Protein AF-A0A9X1R1N5-F1 (afdb_monomer)

Organism: NCBI:txid2874475

Structure (mmCIF, N/CA/C/O backbone):
data_AF-A0A9X1R1N5-F1
#
_entry.id   AF-A0A9X1R1N5-F1
#
loop_
_atom_site.group_PDB
_atom_site.id
_atom_site.type_symbol
_atom_site.label_atom_id
_atom_site.label_alt_id
_atom_site.label_comp_id
_atom_site.label_asym_id
_atom_site.label_entity_id
_atom_site.label_seq_id
_atom_site.pdbx_PDB_ins_code
_atom_site.Cartn_x
_atom_site.Cartn_y
_atom_site.Cartn_z
_atom_site.occupancy
_atom_site.B_iso_or_equiv
_atom_site.auth_seq_id
_atom_site.auth_comp_id
_atom_site.auth_asym_id
_atom_site.auth_atom_id
_atom_site.pdbx_PDB_model_num
ATOM 1 N N . MET A 1 1 ? -2.205 -6.433 -58.946 1.00 57.88 1 MET A N 1
ATOM 2 C CA . MET A 1 1 ? -1.197 -5.763 -58.090 1.00 57.88 1 MET A CA 1
ATOM 3 C C . MET A 1 1 ? 0.103 -5.713 -58.889 1.00 57.88 1 MET A C 1
ATOM 5 O O . MET A 1 1 ? 0.485 -6.757 -59.401 1.00 57.88 1 MET A O 1
ATOM 9 N N . SER A 1 2 ? 0.710 -4.544 -59.132 1.00 78.25 2 SER A N 1
ATOM 10 C CA . SER A 1 2 ? 1.872 -4.456 -60.039 1.00 78.25 2 SER A CA 1
ATOM 11 C C . SER A 1 2 ? 3.131 -5.072 -59.413 1.00 78.25 2 SER A C 1
ATOM 13 O O . SER A 1 2 ? 3.294 -5.072 -58.192 1.00 78.25 2 SER A O 1
ATOM 15 N N . THR A 1 3 ? 4.049 -5.574 -60.241 1.00 76.00 3 THR A N 1
ATOM 16 C CA . THR A 1 3 ? 5.318 -6.186 -59.805 1.00 76.00 3 THR A CA 1
ATOM 17 C C . THR A 1 3 ? 6.139 -5.258 -58.900 1.00 76.00 3 THR A C 1
ATOM 19 O O . THR A 1 3 ? 6.765 -5.716 -57.948 1.00 76.00 3 THR A O 1
ATOM 22 N N . ALA A 1 4 ? 6.078 -3.943 -59.132 1.00 63.06 4 ALA A N 1
ATOM 23 C CA . ALA A 1 4 ? 6.740 -2.936 -58.303 1.00 63.06 4 ALA A CA 1
ATOM 24 C C . ALA A 1 4 ? 6.191 -2.893 -56.865 1.00 63.06 4 ALA A C 1
ATOM 26 O O . ALA A 1 4 ? 6.967 -2.789 -55.916 1.00 63.06 4 ALA A O 1
ATOM 27 N N . VAL A 1 5 ? 4.872 -3.043 -56.692 1.00 68.00 5 VAL A N 1
ATOM 28 C CA . VAL A 1 5 ? 4.230 -3.081 -55.367 1.00 68.00 5 VAL A CA 1
ATOM 29 C C . VAL A 1 5 ? 4.679 -4.319 -54.586 1.00 68.00 5 VAL A C 1
ATOM 31 O O . VAL A 1 5 ? 5.044 -4.204 -53.418 1.00 68.00 5 VAL A O 1
ATOM 34 N N . LEU A 1 6 ? 4.746 -5.484 -55.238 1.00 68.38 6 LEU A N 1
ATOM 35 C CA . LEU A 1 6 ? 5.193 -6.732 -54.604 1.00 68.38 6 LEU A CA 1
ATOM 36 C C . LEU A 1 6 ? 6.675 -6.685 -54.190 1.00 68.38 6 LEU A C 1
ATOM 38 O O . LEU A 1 6 ? 7.045 -7.165 -53.117 1.00 68.38 6 LEU A O 1
ATOM 42 N N . VAL A 1 7 ? 7.535 -6.076 -55.014 1.00 62.97 7 VAL A N 1
ATOM 43 C CA . VAL A 1 7 ? 8.961 -5.891 -54.696 1.00 62.97 7 VAL A CA 1
ATOM 44 C C . VAL A 1 7 ? 9.145 -4.913 -53.534 1.00 62.97 7 VAL A C 1
ATOM 46 O O . VAL A 1 7 ? 9.902 -5.212 -52.609 1.00 62.97 7 VAL A O 1
ATOM 49 N N . ALA A 1 8 ? 8.421 -3.789 -53.526 1.0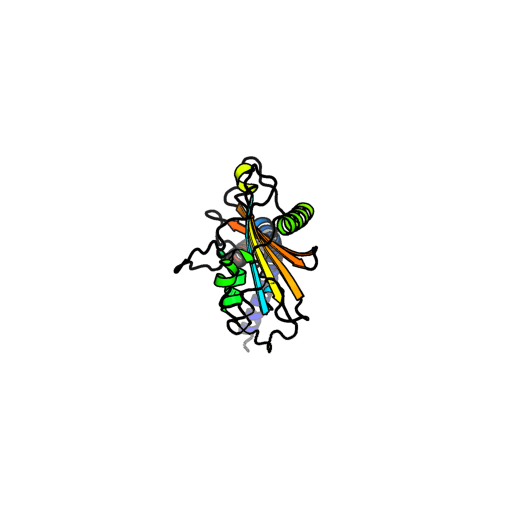0 54.81 8 ALA A N 1
ATOM 50 C CA . ALA A 1 8 ? 8.456 -2.824 -52.427 1.00 54.81 8 ALA A CA 1
ATOM 51 C C . ALA A 1 8 ? 7.997 -3.452 -51.098 1.00 54.81 8 ALA A C 1
ATOM 53 O O . ALA A 1 8 ? 8.668 -3.292 -50.078 1.00 54.81 8 ALA A O 1
ATOM 54 N N . GLN A 1 9 ? 6.920 -4.246 -51.120 1.00 66.38 9 GLN A N 1
ATOM 55 C CA . GLN A 1 9 ? 6.442 -4.990 -49.950 1.00 66.38 9 GLN A CA 1
ATOM 56 C C . GLN A 1 9 ? 7.481 -5.994 -49.432 1.00 66.38 9 GLN A C 1
ATOM 58 O O . GLN A 1 9 ? 7.716 -6.070 -48.228 1.00 66.38 9 GLN A O 1
ATOM 63 N N . LYS A 1 10 ? 8.157 -6.729 -50.324 1.00 79.75 10 LYS A N 1
ATOM 64 C CA . LYS A 1 10 ? 9.191 -7.710 -49.949 1.00 79.75 10 LYS A CA 1
ATOM 65 C C . LYS A 1 10 ? 10.460 -7.064 -49.380 1.00 79.75 10 LYS A C 1
ATOM 67 O O . LYS A 1 10 ? 11.089 -7.614 -48.476 1.00 79.75 10 LYS A O 1
ATOM 72 N N . ILE A 1 11 ? 10.865 -5.911 -49.911 1.00 72.69 11 ILE A N 1
ATOM 73 C CA . ILE A 1 11 ? 12.010 -5.149 -49.389 1.00 72.69 11 ILE A CA 1
ATOM 74 C C . ILE A 1 11 ? 11.666 -4.565 -48.016 1.00 72.69 11 ILE A C 1
ATOM 76 O O . ILE A 1 11 ? 12.465 -4.695 -47.087 1.00 72.69 11 ILE A O 1
ATOM 80 N N . SER A 1 12 ? 10.469 -3.990 -47.874 1.00 77.81 12 SER A N 1
ATOM 81 C CA . SER A 1 12 ? 9.959 -3.474 -46.602 1.00 77.81 12 SER A CA 1
ATOM 82 C C . SER A 1 12 ? 9.891 -4.573 -45.538 1.00 77.81 12 SER A C 1
ATOM 84 O O . SER A 1 12 ? 10.424 -4.395 -44.445 1.00 77.81 12 SER A O 1
ATOM 86 N N . SER A 1 13 ? 9.360 -5.756 -45.869 1.00 82.19 13 SER A N 1
ATOM 87 C CA . SER A 1 13 ? 9.255 -6.862 -44.910 1.00 82.19 13 SER A CA 1
ATOM 88 C C . SER A 1 13 ? 10.618 -7.384 -44.453 1.00 82.19 13 SER A C 1
ATOM 90 O O . SER A 1 13 ? 10.817 -7.624 -43.262 1.00 82.19 13 SER A O 1
ATOM 92 N N . LYS A 1 14 ? 11.597 -7.500 -45.361 1.00 87.12 14 LYS A N 1
ATOM 93 C CA . LYS A 1 14 ? 12.966 -7.895 -45.001 1.00 87.12 14 LYS A CA 1
ATOM 94 C C . LYS A 1 14 ? 13.663 -6.844 -44.138 1.00 87.12 14 LYS A C 1
ATOM 96 O O . LYS A 1 14 ? 14.338 -7.211 -43.179 1.00 87.12 14 LYS A O 1
ATOM 101 N N . PHE A 1 15 ? 13.505 -5.560 -44.465 1.00 86.69 15 PHE A N 1
ATOM 102 C CA . PHE A 1 15 ? 14.040 -4.467 -43.653 1.00 86.69 15 PHE A CA 1
ATOM 103 C C . PHE A 1 15 ? 13.458 -4.503 -42.237 1.00 86.69 15 PHE A C 1
ATOM 105 O O . PHE A 1 15 ? 14.222 -4.531 -41.278 1.00 86.69 15 PHE A O 1
ATOM 112 N N . LEU A 1 16 ? 12.130 -4.583 -42.112 1.00 85.56 16 LEU A N 1
ATOM 113 C CA . LEU A 1 16 ? 11.445 -4.648 -40.821 1.00 85.56 16 LEU A CA 1
ATOM 114 C C . LEU A 1 16 ? 11.864 -5.882 -40.017 1.00 85.56 16 LEU A C 1
ATOM 116 O O . LEU A 1 16 ? 12.136 -5.772 -38.826 1.00 85.56 16 LEU A O 1
ATOM 120 N N . THR A 1 17 ? 11.991 -7.039 -40.673 1.00 90.06 17 THR A N 1
ATOM 121 C CA . THR A 1 17 ? 12.444 -8.279 -40.023 1.00 90.06 17 THR A CA 1
ATOM 122 C C . THR A 1 17 ? 13.870 -8.144 -39.496 1.00 90.06 17 THR A C 1
ATOM 124 O O . THR A 1 17 ? 14.153 -8.554 -38.374 1.00 90.06 17 THR A O 1
ATOM 127 N N . ASP A 1 18 ? 14.788 -7.580 -40.286 1.00 89.06 18 ASP A N 1
ATOM 128 C CA . ASP A 1 18 ? 16.173 -7.413 -39.850 1.00 89.06 18 ASP A CA 1
ATOM 129 C C . ASP A 1 18 ? 16.310 -6.335 -38.764 1.00 89.06 18 ASP A C 1
ATOM 131 O O . ASP A 1 18 ? 17.068 -6.545 -37.824 1.00 89.06 18 ASP A O 1
ATOM 135 N N . LEU A 1 19 ? 15.574 -5.220 -38.855 1.00 88.81 19 LEU A N 1
ATOM 136 C CA . LEU A 1 19 ? 15.533 -4.189 -37.811 1.00 88.81 19 LEU A CA 1
ATOM 137 C C . LEU A 1 19 ? 14.961 -4.755 -36.504 1.00 88.81 19 LEU A C 1
ATOM 139 O O . LEU A 1 19 ? 15.516 -4.522 -35.431 1.00 88.81 19 LEU A O 1
ATOM 143 N N . GLY A 1 20 ? 13.899 -5.559 -36.601 1.00 88.31 20 GLY A N 1
ATOM 144 C CA . GLY A 1 20 ? 13.261 -6.221 -35.466 1.00 88.31 20 GLY A CA 1
ATOM 145 C C . GLY A 1 20 ? 14.214 -7.107 -34.660 1.00 88.31 20 GLY A C 1
ATOM 146 O O . GLY A 1 20 ? 14.078 -7.182 -33.443 1.00 88.31 20 GLY A O 1
ATOM 147 N N . LYS A 1 21 ? 15.236 -7.704 -35.294 1.00 90.88 21 LYS A N 1
ATOM 148 C CA . LYS A 1 21 ? 16.273 -8.496 -34.599 1.00 90.88 21 LYS A CA 1
ATOM 149 C C . LYS A 1 21 ? 17.142 -7.668 -33.651 1.00 90.88 21 LYS A C 1
ATOM 151 O O . LYS A 1 21 ? 17.728 -8.242 -32.742 1.00 90.88 21 LYS A O 1
ATOM 156 N N . PHE A 1 22 ? 17.243 -6.357 -33.864 1.00 87.06 22 PHE A N 1
ATOM 157 C CA . PHE A 1 22 ? 17.952 -5.439 -32.966 1.00 87.06 22 PHE A CA 1
ATOM 158 C C . PHE A 1 22 ? 16.986 -4.787 -31.981 1.00 87.06 22 PHE A C 1
ATOM 160 O O . PHE A 1 22 ? 17.259 -4.748 -30.785 1.00 87.06 22 PHE A O 1
ATOM 167 N N . PHE A 1 23 ? 15.838 -4.329 -32.484 1.00 88.50 23 PHE A N 1
ATOM 168 C CA . PHE A 1 23 ? 14.848 -3.623 -31.683 1.00 88.50 23 PHE A CA 1
ATOM 169 C C . PHE A 1 23 ? 14.236 -4.497 -30.589 1.00 88.50 23 PHE A C 1
ATOM 171 O O . PHE A 1 23 ? 14.201 -4.083 -29.435 1.00 88.50 23 PHE A O 1
ATOM 178 N N . LEU A 1 24 ? 13.801 -5.719 -30.915 1.00 91.00 24 LEU A N 1
ATOM 179 C CA . LEU A 1 24 ? 13.081 -6.559 -29.960 1.00 91.00 24 LEU A CA 1
ATOM 180 C C . LEU A 1 24 ? 13.941 -6.953 -28.743 1.00 91.00 24 LEU A C 1
ATOM 182 O O . LEU A 1 24 ? 13.458 -6.783 -27.626 1.00 91.00 24 LEU A O 1
ATOM 186 N N . PRO A 1 25 ? 15.202 -7.417 -28.884 1.00 92.44 25 PRO A N 1
ATOM 187 C CA . PRO A 1 25 ? 16.032 -7.709 -27.716 1.00 92.44 25 PRO A CA 1
ATOM 188 C C . PRO A 1 25 ? 16.316 -6.478 -26.852 1.00 92.44 25 PRO A C 1
ATOM 190 O O . PRO A 1 25 ? 16.255 -6.574 -25.629 1.00 92.44 25 PRO A O 1
ATOM 193 N N . LEU A 1 26 ? 16.591 -5.321 -27.469 1.00 90.38 26 LEU A N 1
ATOM 194 C CA . LEU A 1 26 ? 16.821 -4.072 -26.735 1.00 90.38 26 LEU A CA 1
ATOM 195 C C . LEU A 1 26 ? 15.574 -3.639 -25.963 1.00 90.38 26 LEU A C 1
ATOM 197 O O . LEU A 1 26 ? 15.680 -3.257 -24.800 1.00 90.38 26 LEU A O 1
ATOM 201 N N . LEU A 1 27 ? 14.401 -3.758 -26.588 1.00 91.38 27 LEU A N 1
ATOM 202 C CA . LEU A 1 27 ? 13.124 -3.472 -25.951 1.00 91.38 27 LEU A CA 1
ATOM 203 C C . LEU A 1 27 ? 12.886 -4.398 -24.753 1.00 91.38 27 LEU A C 1
ATOM 205 O O . LEU A 1 27 ? 12.576 -3.916 -23.672 1.00 91.38 27 LEU A O 1
ATOM 209 N N . VAL A 1 28 ? 13.106 -5.708 -24.905 1.00 92.75 28 VAL A N 1
ATOM 210 C CA . VAL A 1 28 ? 12.952 -6.678 -23.805 1.00 92.75 28 VAL A CA 1
ATOM 211 C C . VAL A 1 28 ? 13.895 -6.363 -22.642 1.00 92.75 28 VAL A C 1
ATOM 213 O O . VAL A 1 28 ? 13.460 -6.380 -21.491 1.00 92.75 28 VAL A O 1
ATOM 216 N N . ILE A 1 29 ? 15.164 -6.047 -22.922 1.00 91.75 29 ILE A N 1
ATOM 217 C CA . ILE A 1 29 ? 16.133 -5.661 -21.885 1.00 91.75 29 ILE A CA 1
ATOM 218 C C . ILE A 1 29 ? 15.640 -4.417 -21.145 1.00 91.75 29 ILE A C 1
ATOM 220 O O . ILE A 1 29 ? 15.591 -4.433 -19.918 1.00 91.75 29 ILE A O 1
ATOM 224 N N . LEU A 1 30 ? 15.226 -3.379 -21.877 1.00 90.12 30 LEU A N 1
ATOM 225 C CA . LEU A 1 30 ? 14.700 -2.144 -21.298 1.00 90.12 30 LEU A CA 1
ATOM 226 C C . LEU A 1 30 ? 13.448 -2.394 -20.443 1.00 90.12 30 LEU A C 1
ATOM 228 O O . LEU A 1 30 ? 13.322 -1.843 -19.352 1.00 90.12 30 LEU A O 1
ATOM 232 N N . THR A 1 31 ? 12.517 -3.226 -20.910 1.00 89.25 31 THR A N 1
ATOM 233 C CA . THR A 1 31 ? 11.308 -3.568 -20.153 1.00 89.25 31 THR A CA 1
ATOM 234 C C . THR A 1 31 ? 11.659 -4.282 -18.850 1.00 89.25 31 THR A C 1
ATOM 236 O O . THR A 1 31 ? 11.104 -3.945 -17.808 1.00 89.25 31 THR A O 1
ATOM 239 N N . ILE A 1 32 ? 12.598 -5.234 -18.875 1.00 90.88 32 ILE A N 1
ATOM 240 C CA . ILE A 1 32 ? 13.030 -5.965 -17.674 1.00 90.88 32 ILE A CA 1
ATOM 241 C C . ILE A 1 32 ? 13.743 -5.031 -16.688 1.00 90.88 32 ILE A C 1
ATOM 243 O O . ILE A 1 32 ? 13.458 -5.080 -15.489 1.00 90.88 32 ILE A O 1
ATOM 247 N N . THR A 1 33 ? 14.648 -4.172 -17.166 1.00 89.62 33 THR A N 1
ATOM 248 C CA . THR A 1 33 ? 15.367 -3.228 -16.298 1.00 89.62 33 THR A CA 1
ATOM 249 C C . THR A 1 33 ? 14.425 -2.181 -15.718 1.00 89.62 33 THR A C 1
ATOM 251 O O . THR A 1 33 ? 14.458 -1.947 -14.512 1.00 89.62 33 THR A O 1
ATOM 254 N N . GLY A 1 34 ? 13.527 -1.621 -16.532 1.00 87.25 34 GLY A N 1
ATOM 255 C CA . GLY A 1 34 ? 12.494 -0.687 -16.090 1.00 87.25 34 GLY A CA 1
ATOM 256 C C . GLY A 1 34 ? 11.546 -1.310 -15.066 1.00 87.25 34 GLY A C 1
ATOM 257 O O . GLY A 1 34 ? 11.263 -0.697 -14.042 1.00 87.25 34 GLY A O 1
ATOM 258 N N . TYR A 1 35 ? 11.131 -2.562 -15.277 1.00 88.75 35 TYR A N 1
ATOM 259 C CA . TYR A 1 35 ? 10.329 -3.319 -14.314 1.00 88.75 35 TYR A CA 1
ATOM 260 C C . TYR A 1 35 ? 11.048 -3.484 -12.968 1.00 88.75 35 TYR A C 1
ATOM 262 O O . TYR A 1 35 ? 10.451 -3.264 -11.912 1.00 88.75 35 TYR A O 1
ATOM 270 N N . GLY A 1 36 ? 12.327 -3.873 -12.998 1.00 89.19 36 GLY A N 1
ATOM 271 C CA . GLY A 1 36 ? 13.145 -4.045 -11.798 1.00 89.19 36 GLY A CA 1
ATOM 272 C C . GLY A 1 36 ? 13.343 -2.733 -11.041 1.00 89.19 36 GLY A C 1
ATOM 273 O O . GLY A 1 36 ? 13.118 -2.688 -9.833 1.00 89.19 36 GLY A O 1
ATOM 274 N N . PHE A 1 37 ? 13.684 -1.664 -11.765 1.00 88.50 37 PHE A N 1
ATOM 275 C CA . PHE A 1 37 ? 13.839 -0.322 -11.212 1.00 88.50 37 PHE A CA 1
ATOM 276 C C . PHE A 1 37 ? 12.542 0.169 -10.563 1.00 88.50 37 PHE A C 1
ATOM 278 O O . PHE A 1 37 ? 12.549 0.514 -9.386 1.00 88.50 37 PHE A O 1
ATOM 285 N N . ASN A 1 38 ? 11.413 0.114 -11.280 1.00 87.62 38 ASN A N 1
ATOM 286 C CA . ASN A 1 38 ? 10.132 0.602 -10.769 1.00 87.62 38 ASN A CA 1
ATOM 287 C C . ASN A 1 38 ? 9.709 -0.166 -9.512 1.00 87.62 38 ASN A C 1
ATOM 289 O O . ASN A 1 38 ? 9.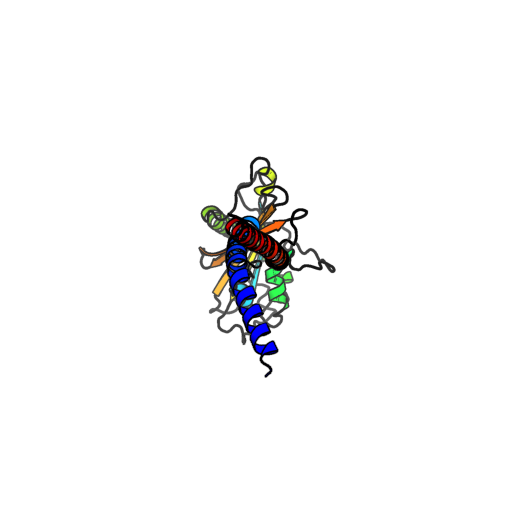292 0.440 -8.530 1.00 87.62 38 ASN A O 1
ATOM 293 N N . LYS A 1 39 ? 9.878 -1.497 -9.506 1.00 88.94 39 LYS A N 1
ATOM 294 C CA . LYS A 1 39 ? 9.574 -2.327 -8.335 1.00 88.94 39 LYS A CA 1
ATOM 295 C C . LYS A 1 39 ? 10.458 -1.992 -7.138 1.00 88.94 39 LYS A C 1
ATOM 297 O O . LYS A 1 39 ? 9.956 -1.990 -6.019 1.00 88.94 39 LYS A O 1
ATOM 302 N N . SER A 1 40 ? 11.750 -1.766 -7.369 1.00 87.88 40 SER A N 1
ATOM 303 C CA . SER A 1 40 ? 12.704 -1.446 -6.307 1.00 87.88 40 SER A CA 1
ATOM 304 C C . SER A 1 40 ? 12.466 -0.057 -5.729 1.00 87.88 40 SER A C 1
ATOM 306 O O . SER A 1 40 ? 12.540 0.099 -4.519 1.00 87.88 40 SER A O 1
ATOM 308 N N . TYR A 1 41 ? 12.179 0.922 -6.587 1.00 88.69 41 TYR A N 1
ATOM 309 C CA . TYR A 1 41 ? 12.007 2.316 -6.200 1.00 88.69 41 TYR A CA 1
ATOM 310 C C . TYR A 1 41 ? 10.596 2.570 -5.664 1.00 88.69 41 TYR A C 1
ATOM 312 O O . TYR A 1 41 ? 10.409 2.900 -4.508 1.00 88.69 41 TYR A O 1
ATOM 320 N N . TRP A 1 42 ? 9.557 2.324 -6.459 1.00 88.44 42 TRP A N 1
ATOM 321 C CA . TRP A 1 42 ? 8.182 2.655 -6.077 1.00 88.44 42 TRP A CA 1
ATOM 322 C C . TRP A 1 42 ? 7.482 1.568 -5.254 1.00 88.44 42 TRP A C 1
ATOM 324 O O . TRP A 1 42 ? 6.397 1.791 -4.715 1.00 88.44 42 TRP A O 1
ATOM 334 N N . GLY A 1 43 ? 8.077 0.378 -5.126 1.00 87.75 43 GLY A N 1
ATOM 335 C CA . GLY A 1 43 ? 7.475 -0.769 -4.432 1.00 87.75 43 GLY A CA 1
ATOM 336 C C . GLY A 1 43 ? 6.425 -1.516 -5.267 1.00 87.75 43 GLY A C 1
ATOM 337 O O . GLY A 1 43 ? 5.847 -2.504 -4.810 1.00 87.75 43 GLY A O 1
ATOM 338 N N . TYR A 1 44 ? 6.190 -1.083 -6.508 1.00 86.25 44 TYR A N 1
ATOM 339 C CA . TYR A 1 44 ? 5.251 -1.673 -7.463 1.00 86.25 44 TYR A CA 1
ATOM 340 C C . TYR A 1 44 ? 5.789 -1.566 -8.893 1.00 86.25 44 TYR A C 1
ATOM 342 O O . TYR A 1 44 ? 6.751 -0.861 -9.149 1.00 86.25 44 TYR A O 1
ATOM 350 N N . THR A 1 45 ? 5.206 -2.286 -9.849 1.00 83.19 45 THR A N 1
ATOM 351 C CA . THR A 1 45 ? 5.821 -2.475 -11.179 1.00 83.19 45 THR A CA 1
ATOM 352 C C . THR A 1 45 ? 5.231 -1.605 -12.280 1.00 83.19 45 THR A C 1
ATOM 354 O O . THR A 1 45 ? 5.973 -1.077 -13.096 1.00 83.19 45 THR A O 1
ATOM 357 N N . ILE A 1 46 ? 3.904 -1.488 -12.329 1.00 80.12 46 ILE A N 1
ATOM 358 C CA . ILE A 1 46 ? 3.190 -0.780 -13.406 1.00 80.12 46 ILE A CA 1
ATOM 359 C C . ILE A 1 46 ? 2.443 0.420 -12.848 1.00 80.12 46 ILE A C 1
ATOM 361 O O . ILE A 1 46 ? 2.525 1.514 -13.387 1.00 80.12 46 ILE A O 1
ATOM 365 N N . LYS A 1 47 ? 1.686 0.184 -11.780 1.00 83.44 47 LYS A N 1
ATOM 366 C CA . LYS A 1 47 ? 0.919 1.199 -11.079 1.00 83.44 47 LYS A CA 1
ATOM 367 C C . LYS A 1 47 ? 0.875 0.862 -9.607 1.00 83.44 47 LYS A C 1
ATOM 369 O O . LYS A 1 47 ? 0.981 -0.314 -9.230 1.00 83.44 47 LYS A O 1
ATOM 374 N N . ARG A 1 48 ? 0.635 1.887 -8.805 1.00 85.12 48 ARG A N 1
ATOM 375 C CA . ARG A 1 48 ? 0.419 1.743 -7.377 1.00 85.12 48 ARG A CA 1
ATOM 376 C C . ARG A 1 48 ? -0.664 0.692 -7.069 1.00 85.12 48 ARG A C 1
ATOM 378 O O . ARG A 1 48 ? -1.692 0.654 -7.759 1.00 85.12 48 ARG A O 1
ATOM 385 N N . PRO A 1 49 ? -0.473 -0.160 -6.043 1.00 89.62 49 PRO A N 1
ATOM 386 C CA . PRO A 1 49 ? -1.476 -1.144 -5.641 1.00 89.62 49 PRO A CA 1
ATOM 387 C C . PRO A 1 49 ? -2.803 -0.459 -5.320 1.00 89.62 49 PRO A C 1
ATOM 389 O O . PRO A 1 49 ? -2.793 0.587 -4.681 1.00 89.62 49 PRO A O 1
ATOM 392 N N . SER A 1 50 ? -3.949 -1.019 -5.722 1.00 90.19 50 SER A N 1
ATOM 393 C CA . SER A 1 50 ? -5.255 -0.502 -5.279 1.00 90.19 50 SER A CA 1
ATOM 394 C C . SER A 1 50 ? -5.480 -0.796 -3.795 1.00 90.19 50 SER A C 1
ATOM 396 O O . SER A 1 50 ? -4.830 -1.682 -3.248 1.00 90.19 50 SER A O 1
ATOM 398 N N . VAL A 1 51 ? -6.451 -0.141 -3.153 1.00 91.88 51 VAL A N 1
ATOM 399 C CA . VAL A 1 51 ? -6.923 -0.604 -1.836 1.00 91.88 51 VAL A CA 1
ATOM 400 C C . VAL A 1 51 ? -7.393 -2.061 -1.918 1.00 91.88 51 VAL A C 1
ATOM 402 O O . VAL A 1 51 ? -7.812 -2.526 -2.991 1.00 91.88 51 VAL A O 1
ATOM 405 N N . PHE A 1 52 ? -7.303 -2.785 -0.800 1.00 95.88 52 PHE A N 1
ATOM 406 C CA . PHE A 1 52 ? -7.722 -4.184 -0.728 1.00 95.88 52 PHE A CA 1
ATOM 407 C C . PHE A 1 52 ? -9.195 -4.347 -1.121 1.00 95.88 52 PHE A C 1
ATOM 409 O O . PHE A 1 52 ? -10.017 -3.459 -0.895 1.00 95.88 52 PHE A O 1
ATOM 416 N N . ASN A 1 53 ? -9.539 -5.486 -1.723 1.00 94.38 53 ASN A N 1
ATOM 417 C CA . ASN A 1 53 ? -10.905 -5.728 -2.193 1.00 94.38 53 ASN A CA 1
ATOM 418 C C . ASN A 1 53 ? -11.914 -5.771 -1.038 1.00 94.38 53 ASN A C 1
ATOM 420 O O . ASN A 1 53 ? -13.050 -5.364 -1.222 1.00 94.38 53 ASN A O 1
ATOM 424 N N . GLU A 1 54 ? -11.482 -6.173 0.154 1.00 95.31 54 GLU A N 1
ATOM 425 C CA . GLU A 1 54 ? -12.279 -6.157 1.379 1.00 95.31 54 GLU A CA 1
ATOM 426 C C . GLU A 1 54 ? -12.769 -4.744 1.719 1.00 95.31 54 GLU A C 1
ATOM 428 O O . GLU A 1 54 ? -13.922 -4.570 2.085 1.00 95.31 54 GLU A O 1
ATOM 433 N N . VAL A 1 55 ? -11.943 -3.720 1.484 1.00 94.44 55 VAL A N 1
ATOM 434 C CA . VAL A 1 55 ? -12.330 -2.308 1.664 1.00 94.44 55 VAL A CA 1
ATOM 435 C C . VAL A 1 55 ? -13.384 -1.882 0.630 1.00 94.44 55 VAL A C 1
ATOM 437 O O . VAL A 1 55 ? -14.245 -1.056 0.903 1.00 94.44 55 VAL A O 1
ATOM 440 N N . LYS A 1 56 ? -13.354 -2.464 -0.576 1.00 91.88 56 LYS A N 1
ATOM 441 C CA . LYS A 1 56 ? -14.372 -2.228 -1.623 1.00 91.88 56 LYS A CA 1
ATOM 442 C C . LYS A 1 56 ? -15.689 -2.949 -1.336 1.00 91.88 56 LYS A C 1
ATOM 444 O O . LYS A 1 56 ? -16.725 -2.595 -1.889 1.00 91.88 56 LYS A O 1
ATOM 449 N N . ASN A 1 57 ? -15.648 -3.953 -0.471 1.00 91.25 57 ASN A N 1
ATOM 450 C CA . ASN A 1 57 ? -16.805 -4.734 -0.061 1.00 91.25 57 ASN A CA 1
ATOM 451 C C . ASN A 1 57 ? -17.266 -4.367 1.351 1.00 91.25 57 ASN A C 1
ATOM 453 O O . ASN A 1 57 ? -18.034 -5.116 1.946 1.00 91.25 57 ASN A O 1
ATOM 457 N N . THR A 1 58 ? -16.802 -3.240 1.896 1.00 92.19 58 THR A N 1
ATOM 458 C CA . THR A 1 58 ? -17.227 -2.793 3.217 1.00 92.19 58 THR A CA 1
ATOM 459 C C . THR A 1 58 ? -18.738 -2.554 3.247 1.00 92.19 58 THR A C 1
ATOM 461 O O . THR A 1 58 ? -19.312 -1.971 2.323 1.00 92.19 58 THR A O 1
ATOM 464 N N . ASN A 1 59 ? -19.366 -3.007 4.328 1.00 89.31 59 ASN A N 1
ATOM 465 C CA . ASN A 1 59 ? -20.765 -2.772 4.667 1.00 89.31 59 ASN A CA 1
ATOM 466 C C . ASN A 1 59 ? -20.909 -1.627 5.675 1.00 89.31 59 ASN A C 1
ATOM 468 O O . ASN A 1 59 ? -21.776 -0.767 5.525 1.00 89.31 59 ASN A O 1
ATOM 472 N N . GLU A 1 60 ? -20.043 -1.615 6.687 1.00 89.94 60 GLU A N 1
ATOM 473 C CA . GLU A 1 60 ? -20.081 -0.687 7.813 1.00 89.94 60 GLU A CA 1
ATOM 474 C C . GLU A 1 60 ? -18.662 -0.463 8.369 1.00 89.94 60 GLU A C 1
ATOM 476 O O . GLU A 1 60 ? -17.827 -1.374 8.387 1.00 89.94 60 GLU A O 1
ATOM 481 N N . VAL A 1 61 ? -18.389 0.760 8.828 1.00 92.88 61 VAL A N 1
ATOM 482 C CA . VAL A 1 61 ? -17.187 1.117 9.592 1.00 92.88 61 VAL A CA 1
ATOM 483 C C . VAL A 1 61 ? -17.537 1.102 11.078 1.00 92.88 61 VAL A C 1
ATOM 485 O O . VAL A 1 61 ? -18.464 1.781 11.505 1.00 92.88 61 VAL A O 1
ATOM 488 N N . LEU A 1 62 ? -16.779 0.355 11.876 1.00 93.75 62 LEU A N 1
ATOM 489 C CA . LEU A 1 62 ? -16.994 0.217 13.320 1.00 93.75 62 LEU A CA 1
ATOM 490 C C . LEU A 1 62 ? -16.136 1.186 14.134 1.00 93.75 62 LEU A C 1
ATOM 492 O O . LEU A 1 62 ? -16.544 1.648 15.198 1.00 93.75 62 LEU A O 1
ATOM 496 N N . SER A 1 63 ? -14.922 1.471 13.662 1.00 94.00 63 SER A N 1
ATOM 497 C CA . SER A 1 63 ? -14.046 2.448 14.296 1.00 94.00 63 SER A CA 1
ATOM 498 C C . SER A 1 63 ? -12.983 2.985 13.356 1.00 94.00 63 SER A C 1
ATOM 500 O O . SER A 1 63 ? -12.545 2.321 12.418 1.00 94.00 63 SER A O 1
ATOM 502 N N . ILE A 1 64 ? -12.526 4.204 13.637 1.00 94.44 64 ILE A N 1
ATOM 503 C CA . ILE A 1 64 ? -11.349 4.796 13.003 1.00 94.44 64 ILE A CA 1
ATOM 504 C C . ILE A 1 64 ? -10.459 5.318 14.122 1.00 94.44 64 ILE A C 1
ATOM 506 O O . ILE A 1 64 ? -10.875 6.180 14.890 1.00 94.44 64 ILE A O 1
ATOM 510 N N . THR A 1 65 ? -9.238 4.807 14.246 1.00 94.69 65 THR A N 1
ATOM 511 C CA . THR A 1 65 ? -8.289 5.202 15.297 1.00 94.69 65 THR A CA 1
ATOM 512 C C . THR A 1 65 ? -7.005 5.726 14.671 1.00 94.69 65 THR A C 1
ATOM 514 O O . THR A 1 65 ? -6.394 5.046 13.848 1.00 94.69 65 THR A O 1
ATOM 517 N N . ARG A 1 66 ? -6.570 6.926 15.069 1.00 94.38 66 ARG A N 1
ATOM 518 C CA . ARG A 1 66 ? -5.279 7.488 14.660 1.00 94.38 66 ARG A CA 1
ATOM 519 C C . ARG A 1 66 ? -4.236 7.218 15.719 1.00 94.38 66 ARG A C 1
ATOM 521 O O . ARG A 1 66 ? -4.509 7.378 16.908 1.00 94.38 66 ARG A O 1
ATOM 528 N N . LEU A 1 67 ? -3.049 6.840 15.269 1.00 95.00 67 LEU A N 1
ATOM 529 C CA . LEU A 1 67 ? -1.900 6.659 16.138 1.00 95.00 67 LEU A CA 1
ATOM 530 C C . LEU A 1 67 ? -0.702 7.419 15.577 1.00 95.00 67 LEU A C 1
ATOM 532 O O . LEU A 1 67 ? -0.606 7.632 14.368 1.00 95.00 67 LEU A O 1
ATOM 536 N N . GLU A 1 68 ? 0.226 7.756 16.456 1.00 94.88 68 GLU A N 1
ATOM 537 C CA . GLU A 1 68 ? 1.568 8.189 16.091 1.00 94.88 68 GLU A CA 1
ATOM 538 C C . GLU A 1 68 ? 2.615 7.294 16.753 1.00 94.88 68 GLU A C 1
ATOM 540 O O . GLU A 1 68 ? 2.381 6.683 17.799 1.00 94.88 68 GLU A O 1
ATOM 545 N N . LYS A 1 69 ? 3.798 7.240 16.152 1.00 95.06 69 LYS A N 1
ATOM 546 C CA . LYS A 1 69 ? 5.014 6.761 16.799 1.00 95.06 69 LYS A CA 1
ATOM 547 C C . LYS A 1 69 ? 6.122 7.762 16.523 1.00 95.06 69 LYS A C 1
ATOM 549 O O . LYS A 1 69 ? 6.507 7.947 15.369 1.00 95.06 69 LYS A O 1
ATOM 554 N N . LYS A 1 70 ? 6.673 8.360 17.576 1.00 93.75 70 LYS A N 1
ATOM 555 C CA . LYS A 1 70 ? 7.872 9.200 17.464 1.00 93.75 70 LYS A CA 1
ATOM 556 C C . LYS A 1 70 ? 9.132 8.342 17.339 1.00 93.75 70 LYS A C 1
ATOM 558 O O . LYS A 1 70 ? 9.106 7.126 17.556 1.00 93.75 70 LYS A O 1
ATOM 563 N N . PHE A 1 71 ? 10.236 8.959 16.929 1.00 89.62 71 PHE A N 1
ATOM 564 C CA . PHE A 1 71 ? 11.470 8.227 16.631 1.00 89.62 71 PHE A CA 1
ATOM 565 C C . PHE A 1 71 ? 12.053 7.550 17.885 1.00 89.62 71 PHE A C 1
ATOM 567 O O . PHE A 1 71 ? 12.481 6.401 17.819 1.00 89.62 71 PHE A O 1
ATOM 574 N N . ASP A 1 72 ? 11.996 8.238 19.026 1.00 89.12 72 ASP A N 1
ATOM 575 C CA . ASP A 1 72 ? 12.498 7.835 20.343 1.00 89.12 72 ASP A CA 1
ATOM 576 C C . ASP A 1 72 ? 11.526 6.924 21.108 1.00 89.12 72 ASP A C 1
ATOM 578 O O . ASP A 1 72 ? 11.865 6.333 22.137 1.00 89.12 72 ASP A O 1
ATOM 582 N N . GLU A 1 73 ? 10.313 6.766 20.589 1.00 91.88 73 GLU A N 1
ATOM 583 C CA . GLU A 1 73 ? 9.256 6.006 21.230 1.00 91.88 73 GLU A CA 1
ATOM 584 C C . GLU A 1 73 ? 9.163 4.586 20.672 1.00 91.88 73 GLU A C 1
ATOM 586 O O . GLU A 1 73 ? 9.180 4.343 19.463 1.00 91.88 73 GLU A O 1
ATOM 591 N N . ARG A 1 74 ? 9.015 3.616 21.580 1.00 88.25 74 ARG A N 1
ATOM 592 C CA . ARG A 1 74 ? 8.839 2.200 21.223 1.00 88.25 74 ARG A CA 1
ATOM 593 C C . ARG A 1 74 ? 7.392 1.823 20.933 1.00 88.25 74 ARG A C 1
ATOM 595 O O . ARG A 1 74 ? 7.163 0.797 20.302 1.00 88.25 74 ARG A O 1
ATOM 602 N N . GLN A 1 75 ? 6.431 2.585 21.444 1.00 93.00 75 GLN A N 1
ATOM 603 C CA . GLN A 1 75 ? 5.011 2.242 21.406 1.00 93.00 75 GLN A CA 1
ATOM 604 C C . GLN A 1 75 ? 4.228 3.228 20.550 1.00 93.00 75 GLN A C 1
ATOM 606 O O . GLN A 1 75 ? 4.558 4.410 20.504 1.00 93.00 75 GLN A O 1
ATOM 611 N N . PHE A 1 76 ? 3.186 2.729 19.895 1.00 94.75 76 PHE A N 1
ATOM 612 C CA . PHE A 1 76 ? 2.204 3.555 19.213 1.00 94.75 76 PHE A CA 1
ATOM 613 C C . PHE A 1 76 ? 1.337 4.266 20.251 1.00 94.75 76 PHE A C 1
ATOM 615 O O . PHE A 1 76 ? 0.859 3.655 21.209 1.00 94.75 76 PHE A O 1
ATOM 622 N N . LYS A 1 77 ? 1.107 5.558 20.044 1.00 94.25 77 LYS A N 1
ATOM 623 C CA . LYS A 1 77 ? 0.266 6.390 20.900 1.00 94.25 77 LYS A CA 1
ATOM 624 C C . LYS A 1 77 ? -1.002 6.768 20.169 1.00 94.25 77 LYS A C 1
ATOM 626 O O . LYS A 1 77 ? -0.942 7.220 19.032 1.00 94.25 77 LYS A O 1
ATOM 631 N N . ILE A 1 78 ? -2.143 6.593 20.828 1.00 92.25 78 ILE A N 1
ATOM 632 C CA . ILE A 1 78 ? -3.434 7.032 20.296 1.00 92.25 78 ILE A CA 1
ATOM 633 C C . ILE A 1 78 ? -3.462 8.559 20.289 1.00 92.25 78 ILE A C 1
ATOM 635 O O . ILE A 1 78 ? -3.236 9.191 21.322 1.00 92.25 78 ILE A O 1
ATOM 639 N N . LEU A 1 79 ? -3.757 9.136 19.128 1.00 88.62 79 LEU A N 1
ATOM 640 C CA . LEU A 1 79 ? -3.982 10.567 18.984 1.00 88.62 79 LEU A CA 1
ATOM 641 C C . LEU A 1 79 ? -5.414 10.912 19.399 1.00 88.62 79 LEU A C 1
ATOM 643 O O . LEU A 1 79 ? -6.354 10.157 19.142 1.00 88.62 79 LEU A O 1
ATOM 647 N N . THR A 1 80 ? -5.583 12.070 20.038 1.00 73.75 80 THR A N 1
ATOM 648 C CA . THR A 1 80 ? -6.908 12.590 20.409 1.00 73.75 80 THR A CA 1
ATOM 649 C C . THR A 1 80 ? -7.725 13.005 19.194 1.00 73.75 80 THR A C 1
ATOM 651 O O . THR A 1 80 ? -8.953 12.936 19.244 1.00 73.75 80 THR A O 1
ATOM 654 N N . ASP A 1 81 ? -7.041 13.395 18.117 1.00 67.94 81 ASP A N 1
ATOM 655 C CA . ASP A 1 81 ? -7.660 13.808 16.868 1.00 67.94 81 ASP A CA 1
ATOM 656 C C . ASP A 1 81 ? -7.892 12.599 15.965 1.00 67.94 81 ASP A C 1
ATOM 658 O O . ASP A 1 81 ? -7.030 11.750 15.726 1.00 67.94 81 ASP A O 1
ATOM 662 N N . SER A 1 82 ? -9.122 12.511 15.488 1.00 62.56 82 SER A N 1
ATOM 663 C CA . SER A 1 82 ? -9.711 11.338 14.864 1.00 62.56 82 SER A CA 1
ATOM 664 C C . SER A 1 82 ? -9.460 11.227 13.368 1.00 62.56 82 SER A C 1
ATOM 666 O O . SER A 1 82 ? -9.473 10.115 12.838 1.00 62.56 82 SER A O 1
ATOM 668 N N . ILE A 1 83 ? -9.229 12.351 12.689 1.00 64.19 83 ILE A N 1
ATOM 669 C CA . ILE A 1 83 ? -9.043 12.401 11.241 1.00 64.19 83 ILE A CA 1
ATOM 670 C C . ILE A 1 83 ? -7.989 13.460 10.930 1.00 64.19 83 ILE A C 1
ATOM 672 O O . ILE A 1 83 ? -8.146 14.625 11.282 1.00 64.19 83 ILE A O 1
ATOM 676 N N . SER A 1 84 ? -6.930 13.067 10.224 1.00 55.81 84 SER A N 1
ATOM 677 C CA . SER A 1 84 ? -6.110 14.026 9.483 1.00 55.81 84 SER A CA 1
ATOM 678 C C . SER A 1 84 ? -6.825 14.245 8.160 1.00 55.81 84 SER A C 1
ATOM 680 O O . SER A 1 84 ? -6.505 13.603 7.167 1.00 55.81 84 SER A O 1
ATOM 682 N N . TYR A 1 85 ? -7.899 15.033 8.181 1.00 57.94 85 TYR A N 1
ATOM 683 C CA . TYR A 1 85 ? -8.544 15.453 6.950 1.00 57.94 85 TYR A CA 1
ATOM 684 C C . TYR A 1 85 ? -7.872 16.741 6.535 1.00 57.94 85 TYR A C 1
ATOM 686 O O . TYR A 1 85 ? -8.061 17.794 7.147 1.00 57.94 85 TYR A O 1
ATOM 694 N N . LYS A 1 86 ? -7.078 16.672 5.477 1.00 54.00 86 LYS A N 1
ATOM 695 C CA . LYS A 1 86 ? -6.824 17.885 4.729 1.00 54.00 86 LYS A CA 1
ATOM 696 C C . LYS A 1 86 ? -7.972 18.010 3.738 1.00 54.00 86 LYS A C 1
ATOM 698 O O . LYS A 1 86 ? -8.004 17.301 2.738 1.00 54.00 86 LYS A O 1
ATOM 703 N N . LYS A 1 87 ? -8.925 18.893 4.058 1.00 45.41 87 LYS A N 1
ATOM 704 C CA . LYS A 1 87 ? -9.974 19.366 3.145 1.00 45.41 87 LYS A CA 1
ATOM 705 C C . LYS A 1 87 ? -9.303 20.081 1.980 1.00 45.41 87 LYS A C 1
ATOM 707 O O . LYS A 1 87 ? -9.170 21.299 1.977 1.00 45.41 87 LYS A O 1
ATOM 712 N N . TYR A 1 88 ? -8.737 19.318 1.058 1.00 47.28 88 TYR A N 1
ATOM 713 C CA . TYR A 1 88 ? -8.071 19.867 -0.102 1.00 47.28 88 TYR A CA 1
ATOM 714 C C . TYR A 1 88 ? -9.069 19.900 -1.241 1.00 47.28 88 TYR A C 1
ATOM 716 O O . TYR A 1 88 ? -9.177 18.955 -2.012 1.00 47.28 88 TYR A O 1
ATOM 724 N N . ASP A 1 89 ? -9.738 21.044 -1.371 1.00 42.53 89 ASP A N 1
ATOM 725 C CA . ASP A 1 89 ? -10.574 21.384 -2.526 1.00 42.53 89 ASP A CA 1
ATOM 726 C C . ASP A 1 89 ? -9.785 21.382 -3.861 1.00 42.53 89 ASP A C 1
ATOM 728 O O . ASP A 1 89 ? -10.378 21.546 -4.922 1.00 42.53 89 ASP A O 1
ATOM 732 N N . TYR A 1 90 ? -8.455 21.194 -3.841 1.00 44.31 90 TYR A N 1
ATOM 733 C CA . TYR A 1 90 ? -7.577 21.334 -5.010 1.00 44.31 90 TYR A CA 1
ATOM 734 C C . TYR A 1 90 ? -6.317 20.449 -4.969 1.00 44.31 90 TYR A C 1
ATOM 736 O O . TYR A 1 90 ? -5.226 20.926 -5.280 1.00 44.31 90 TYR A O 1
ATOM 744 N N . LEU A 1 91 ? -6.409 19.169 -4.595 1.00 48.41 91 LEU A N 1
ATOM 745 C CA . LEU A 1 91 ? -5.354 18.234 -5.009 1.00 48.41 91 LEU A CA 1
ATOM 746 C C . LEU A 1 91 ? -5.718 17.674 -6.392 1.00 48.41 91 LEU A C 1
ATOM 748 O O . LEU A 1 91 ? -6.672 16.904 -6.486 1.00 48.41 91 LEU A O 1
ATOM 752 N N . PRO A 1 92 ? -4.992 18.041 -7.467 1.00 46.66 92 PRO A N 1
ATOM 753 C CA . PRO A 1 92 ? -5.242 17.495 -8.801 1.00 46.66 92 PRO A CA 1
ATOM 754 C C . PRO A 1 92 ? -4.918 15.999 -8.887 1.00 46.66 92 PRO A C 1
ATOM 756 O O . PRO A 1 92 ? -5.300 15.361 -9.864 1.00 46.66 92 PRO A O 1
ATOM 759 N N . ASP A 1 93 ? -4.244 15.441 -7.874 1.00 53.12 93 ASP A N 1
ATOM 760 C CA . ASP A 1 93 ? -3.829 14.051 -7.875 1.00 53.12 93 ASP A CA 1
ATOM 761 C C . ASP A 1 93 ? -4.198 13.304 -6.581 1.00 53.12 93 ASP A C 1
ATOM 763 O O . ASP A 1 93 ? -3.572 13.448 -5.526 1.00 53.12 93 ASP A O 1
ATOM 767 N N . LEU A 1 94 ? -5.213 12.439 -6.700 1.00 57.22 94 LEU A N 1
ATOM 768 C CA . LEU A 1 94 ? -5.614 11.449 -5.690 1.00 57.22 94 LEU A CA 1
ATOM 769 C C . LEU A 1 94 ? -4.466 10.480 -5.343 1.00 57.22 94 LEU A C 1
ATOM 771 O O . LEU A 1 94 ? -4.542 9.745 -4.354 1.00 57.22 94 LEU A O 1
ATOM 775 N N . TYR A 1 95 ? -3.389 10.478 -6.134 1.00 55.22 95 TYR A N 1
ATOM 776 C CA . TYR A 1 95 ? -2.147 9.766 -5.869 1.00 55.22 95 TYR A CA 1
ATOM 777 C C . TYR A 1 95 ? -1.493 10.132 -4.529 1.00 55.22 95 TYR A C 1
ATOM 779 O O . TYR A 1 95 ? -0.815 9.293 -3.949 1.00 55.22 95 TYR A O 1
ATOM 787 N N . TYR A 1 96 ? -1.733 11.301 -3.940 1.00 62.62 96 TYR A N 1
ATOM 788 C CA . TYR A 1 96 ? -1.125 11.642 -2.640 1.00 62.62 96 TYR A CA 1
ATOM 789 C C . TYR A 1 96 ? -2.064 11.467 -1.440 1.00 62.62 96 TYR A C 1
ATOM 791 O O . TYR A 1 96 ? -1.651 11.612 -0.287 1.00 62.62 96 TYR A O 1
ATOM 799 N N . SER A 1 97 ? -3.314 11.083 -1.695 1.00 72.75 97 SER A N 1
ATOM 800 C CA . SER A 1 97 ? -4.373 10.910 -0.699 1.00 72.75 97 SER A CA 1
ATOM 801 C C . SER A 1 97 ? -4.257 9.561 0.020 1.00 72.75 97 SER A C 1
ATOM 803 O O . SER A 1 97 ? -5.130 8.704 -0.086 1.00 72.75 97 SER A O 1
ATOM 805 N N . ASN A 1 98 ? -3.123 9.328 0.690 1.00 84.38 98 ASN A N 1
ATOM 806 C CA . ASN A 1 98 ? -2.735 8.031 1.240 1.00 84.38 98 ASN A CA 1
ATOM 807 C C . ASN A 1 98 ? -3.686 7.482 2.320 1.00 84.38 98 ASN A C 1
ATOM 809 O O . ASN A 1 98 ? -4.018 6.300 2.283 1.00 84.38 98 ASN A O 1
ATOM 813 N N . PHE A 1 99 ? -4.115 8.302 3.283 1.00 89.00 99 PHE A N 1
ATOM 814 C CA . PHE A 1 99 ? -5.032 7.855 4.344 1.00 89.00 99 PHE A CA 1
ATOM 815 C C . PHE A 1 99 ? -6.496 7.903 3.906 1.00 89.00 99 PHE A C 1
ATOM 817 O O . PHE A 1 99 ? -7.347 7.266 4.526 1.00 89.00 99 PHE A O 1
ATOM 824 N N . GLU A 1 100 ? -6.775 8.650 2.845 1.00 86.50 100 GLU A N 1
ATOM 825 C CA . GLU A 1 100 ? -8.107 8.958 2.351 1.00 86.50 100 GLU A CA 1
ATOM 826 C C . GLU A 1 100 ? -8.610 7.930 1.335 1.00 86.50 100 GLU A C 1
ATOM 828 O O . GLU A 1 100 ? -9.805 7.841 1.082 1.00 86.50 100 GLU A O 1
ATOM 833 N N . ARG A 1 101 ? -7.726 7.090 0.787 1.00 87.81 101 ARG A N 1
ATOM 834 C CA . ARG A 1 101 ? -8.078 6.018 -0.161 1.00 87.81 101 ARG A CA 1
ATOM 835 C C . ARG A 1 101 ? -9.268 5.150 0.271 1.00 87.81 101 ARG A C 1
ATOM 837 O O . ARG A 1 101 ? -10.126 4.920 -0.579 1.00 87.81 101 ARG A O 1
ATOM 844 N N . PRO A 1 102 ? -9.352 4.631 1.518 1.00 90.88 102 PRO A N 1
ATOM 845 C CA . PRO A 1 102 ? -10.538 3.893 1.953 1.00 90.88 102 PRO A CA 1
ATOM 846 C C . PRO A 1 102 ? -11.797 4.769 1.967 1.00 90.88 102 PRO A C 1
ATOM 848 O O . PRO A 1 102 ? -12.861 4.304 1.579 1.00 90.88 102 PRO A O 1
ATOM 851 N N . TYR A 1 103 ? -11.681 6.046 2.330 1.00 89.06 103 TYR A N 1
ATOM 852 C CA . TYR A 1 103 ? -12.818 6.966 2.398 1.00 89.06 103 TYR A CA 1
ATOM 853 C C . TYR A 1 103 ? -13.367 7.310 1.018 1.00 89.06 103 TYR A C 1
ATOM 855 O O . TYR A 1 103 ? -14.576 7.289 0.831 1.00 89.06 103 TYR A O 1
ATOM 863 N N . LEU A 1 104 ? -12.498 7.475 0.018 1.00 87.25 104 LEU A N 1
ATOM 864 C CA . LEU A 1 104 ? -12.923 7.618 -1.377 1.00 87.25 104 LEU A CA 1
ATOM 865 C C . LEU A 1 104 ? -13.753 6.414 -1.846 1.00 87.25 104 LEU A C 1
ATOM 867 O O . LEU A 1 104 ? -14.655 6.554 -2.668 1.00 87.25 104 LEU A O 1
ATOM 871 N N . VA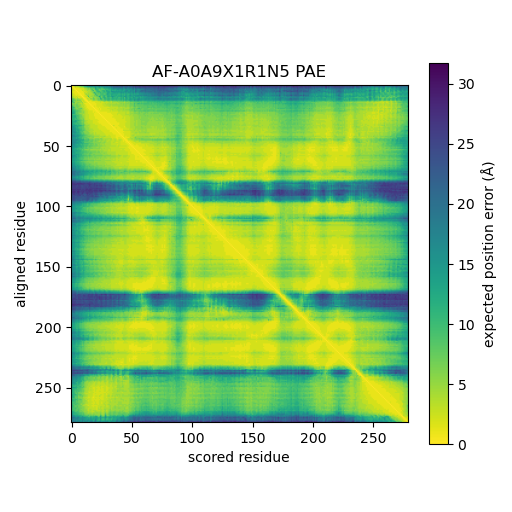L A 1 105 ? -13.471 5.211 -1.339 1.00 88.75 105 VAL A N 1
ATOM 872 C CA . VAL A 1 105 ? -14.295 4.029 -1.624 1.00 88.75 105 VAL A CA 1
ATOM 873 C C . VAL A 1 105 ? -15.634 4.100 -0.892 1.00 88.75 105 VAL A C 1
ATOM 875 O O . VAL A 1 105 ? -16.663 3.818 -1.502 1.00 88.75 105 VAL A O 1
ATOM 878 N N . PHE A 1 106 ? -15.637 4.513 0.375 1.00 88.75 106 PHE A N 1
ATOM 879 C CA . PHE A 1 106 ? -16.849 4.632 1.191 1.00 88.75 106 PHE A CA 1
ATOM 880 C C . PHE A 1 106 ? -17.820 5.690 0.650 1.00 88.75 106 PHE A C 1
ATOM 882 O O . PHE A 1 106 ? -19.017 5.431 0.539 1.00 88.75 106 PHE A O 1
ATOM 889 N N . GLU A 1 107 ? -17.305 6.846 0.232 1.00 85.50 107 GLU A N 1
ATOM 890 C CA . GLU A 1 107 ? -18.078 7.946 -0.359 1.00 85.50 107 GLU A CA 1
ATOM 891 C C . GLU A 1 107 ? -18.738 7.551 -1.687 1.00 85.50 107 GLU A C 1
ATOM 893 O O . GLU A 1 107 ? -19.836 8.008 -1.998 1.00 85.50 107 GLU A O 1
ATOM 898 N N . ASN A 1 108 ? -18.124 6.634 -2.442 1.00 85.19 108 ASN A N 1
ATOM 899 C CA . ASN A 1 108 ? -1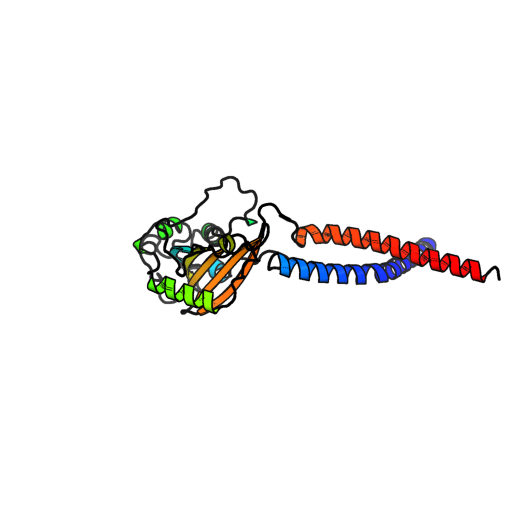8.709 6.069 -3.660 1.00 85.19 108 ASN A CA 1
ATOM 900 C C . ASN A 1 108 ? -19.783 4.995 -3.386 1.00 85.19 108 ASN A C 1
ATOM 902 O O . ASN A 1 108 ? -20.380 4.469 -4.328 1.00 85.19 108 ASN A O 1
ATOM 906 N N . MET A 1 109 ? -20.048 4.654 -2.119 1.00 83.12 109 MET A N 1
ATOM 907 C CA . MET A 1 109 ? -21.017 3.631 -1.702 1.00 83.12 109 MET A CA 1
ATOM 908 C C . MET A 1 109 ? -21.986 4.154 -0.626 1.00 83.12 109 MET A C 1
ATOM 910 O O . MET A 1 109 ? -22.150 3.522 0.421 1.00 83.12 109 MET A O 1
ATOM 914 N N . PRO A 1 110 ? -22.695 5.275 -0.865 1.00 74.00 110 PRO A N 1
ATOM 915 C CA . PRO A 1 110 ? -23.448 5.957 0.187 1.00 74.00 110 PRO A CA 1
ATOM 916 C C . PRO A 1 110 ? -24.647 5.166 0.725 1.00 74.00 110 PRO A C 1
ATOM 918 O O . PRO A 1 110 ? -25.162 5.469 1.793 1.00 74.00 110 PRO A O 1
ATOM 921 N N . ASN A 1 111 ? -25.091 4.123 0.024 1.00 76.69 111 ASN A N 1
ATOM 922 C CA . ASN A 1 111 ? -26.240 3.316 0.437 1.00 76.69 111 ASN A CA 1
ATOM 923 C C . ASN A 1 111 ? -25.871 2.139 1.362 1.00 76.69 111 ASN A C 1
ATOM 925 O O . ASN A 1 111 ? -26.743 1.335 1.688 1.00 76.69 111 ASN A O 1
ATOM 929 N N . ARG A 1 112 ? -24.600 2.004 1.770 1.00 81.69 112 ARG A N 1
ATOM 930 C CA . ARG A 1 112 ? -24.132 0.935 2.666 1.00 81.69 112 ARG A CA 1
ATOM 931 C C . ARG A 1 112 ? -23.882 1.488 4.068 1.00 81.69 112 ARG A C 1
ATOM 933 O O . ARG A 1 112 ? -23.019 2.340 4.260 1.00 81.69 112 ARG A O 1
ATOM 940 N N . GLY A 1 113 ? -24.679 1.016 5.025 1.00 81.50 113 GLY A N 1
ATOM 941 C CA . GLY A 1 113 ? -24.614 1.370 6.444 1.00 81.50 113 GLY A CA 1
ATOM 942 C C . GLY A 1 113 ? -24.219 2.805 6.753 1.00 81.50 113 GLY A C 1
ATOM 943 O O . GLY A 1 113 ? -24.907 3.743 6.354 1.00 81.50 113 GLY A O 1
ATOM 944 N N . ASN A 1 114 ? -23.136 2.969 7.506 1.00 86.69 114 ASN A N 1
ATOM 945 C CA . ASN A 1 114 ? -22.616 4.272 7.909 1.00 86.69 114 ASN A CA 1
ATOM 946 C C . ASN A 1 114 ? -21.448 4.758 7.031 1.00 86.69 114 ASN A C 1
ATOM 948 O O . ASN A 1 114 ? -20.754 5.688 7.431 1.00 86.69 114 ASN A O 1
ATOM 952 N N . LEU A 1 115 ? -21.235 4.178 5.841 1.00 88.06 115 LEU A N 1
ATOM 953 C CA . LEU A 1 115 ? -20.069 4.494 5.008 1.00 88.06 115 LEU A CA 1
ATOM 954 C C . LEU A 1 115 ? -19.989 5.960 4.611 1.00 88.06 115 LEU A C 1
ATOM 956 O O . LEU A 1 115 ? -18.918 6.535 4.691 1.00 88.06 115 LEU A O 1
ATOM 960 N N . TRP A 1 116 ? -21.102 6.594 4.252 1.00 84.62 116 TRP A N 1
ATOM 961 C CA . TRP A 1 116 ? -21.135 8.030 3.949 1.00 84.62 116 TRP A CA 1
ATOM 962 C C . TRP A 1 116 ? -21.041 8.929 5.194 1.00 84.62 116 TRP A C 1
ATOM 964 O O . TRP A 1 116 ? -20.853 10.133 5.063 1.00 84.62 116 TRP A O 1
ATOM 974 N N . ARG A 1 117 ? -21.174 8.356 6.398 1.00 86.25 117 ARG A N 1
ATOM 975 C CA . ARG A 1 117 ? -21.069 9.032 7.707 1.00 86.25 117 ARG A CA 1
ATOM 976 C C . ARG A 1 117 ? -19.821 8.587 8.468 1.00 86.25 117 ARG A C 1
ATOM 978 O O . ARG A 1 117 ? -19.789 8.673 9.695 1.00 86.25 117 ARG A O 1
ATOM 985 N N . TYR A 1 118 ? -18.795 8.097 7.770 1.00 88.06 118 TYR A N 1
ATOM 986 C CA . TYR A 1 118 ? -17.564 7.608 8.398 1.00 88.06 118 TYR A CA 1
ATOM 987 C C . TYR A 1 118 ? -16.905 8.669 9.297 1.00 88.06 118 TYR A C 1
ATOM 989 O O . TYR A 1 118 ? -16.257 8.324 10.283 1.00 88.06 118 TYR A O 1
ATOM 997 N N . GLU A 1 119 ? -17.099 9.958 9.000 1.00 87.94 119 GLU A N 1
ATOM 998 C CA . GLU A 1 119 ? -16.618 11.073 9.821 1.00 87.94 119 GLU A CA 1
ATOM 999 C C . GLU A 1 119 ? -17.209 11.066 11.237 1.00 87.94 119 GLU A C 1
ATOM 1001 O O . GLU A 1 119 ? -16.510 11.382 12.199 1.00 87.94 119 GLU A O 1
ATOM 1006 N N . GLU A 1 120 ? -18.475 10.670 11.400 1.00 88.56 120 GLU A N 1
ATOM 1007 C CA . GLU A 1 120 ? -19.108 10.565 12.719 1.00 88.56 120 GLU A CA 1
ATOM 1008 C C . GLU A 1 120 ? -18.481 9.435 13.536 1.00 88.56 120 GLU A C 1
ATOM 1010 O O . GLU A 1 120 ? -18.127 9.636 14.697 1.00 88.56 120 GLU A O 1
ATOM 1015 N N . VAL A 1 121 ? -18.248 8.282 12.898 1.00 89.62 121 VAL A N 1
ATOM 1016 C CA . VAL A 1 121 ? -17.548 7.136 13.505 1.00 89.62 121 VAL A CA 1
ATOM 1017 C C . VAL A 1 121 ? -16.125 7.516 13.891 1.00 89.62 121 VAL A C 1
ATOM 1019 O O . VAL A 1 121 ? -15.630 7.146 14.956 1.00 89.62 121 VAL A O 1
ATOM 1022 N N . ALA A 1 122 ? -15.448 8.276 13.033 1.00 89.38 122 ALA A N 1
ATOM 1023 C CA . ALA A 1 122 ? -14.131 8.768 13.353 1.00 89.38 122 ALA A CA 1
ATOM 1024 C C . ALA A 1 122 ? -14.173 9.727 14.540 1.00 89.38 122 ALA A C 1
ATOM 1026 O O . ALA A 1 122 ? -13.338 9.599 15.424 1.00 89.38 122 ALA A O 1
ATOM 1027 N N . ASN A 1 123 ? -15.112 10.661 14.623 1.00 88.62 123 ASN A N 1
ATOM 1028 C CA . ASN A 1 123 ? -15.129 11.654 15.698 1.00 88.62 123 ASN A CA 1
ATOM 1029 C C . ASN A 1 123 ? -15.610 11.109 17.055 1.00 88.62 123 ASN A C 1
ATOM 1031 O O . ASN A 1 123 ? -15.366 11.746 18.084 1.00 88.62 123 ASN A O 1
ATOM 1035 N N . ASP A 1 124 ? -16.217 9.921 17.097 1.00 88.62 124 ASP A N 1
ATOM 1036 C CA . ASP A 1 124 ? -16.623 9.288 18.351 1.00 88.62 124 ASP A CA 1
ATOM 1037 C C . ASP A 1 124 ? -15.423 8.696 19.121 1.00 88.62 124 ASP A C 1
ATOM 1039 O O . ASP A 1 124 ? -14.748 7.750 18.701 1.00 88.62 124 ASP A O 1
ATOM 1043 N N . LYS A 1 125 ? -15.161 9.251 20.310 1.00 88.88 125 LYS A N 1
ATOM 1044 C CA . LYS A 1 125 ? -14.086 8.806 21.211 1.00 88.88 125 LYS A CA 1
ATOM 1045 C C . LYS A 1 125 ? -14.345 7.424 21.817 1.00 88.88 125 LYS A C 1
ATOM 1047 O O . LYS A 1 125 ? -13.389 6.738 22.168 1.00 88.88 125 LYS A O 1
ATOM 1052 N N . ASN A 1 126 ? -15.604 7.008 21.934 1.00 90.50 126 ASN A N 1
ATOM 1053 C CA . ASN A 1 126 ? -15.982 5.717 22.513 1.00 90.50 126 ASN A CA 1
ATOM 1054 C C . ASN A 1 126 ? -15.767 4.560 21.536 1.00 90.50 126 ASN A C 1
ATOM 1056 O O . ASN A 1 126 ? -15.693 3.404 21.950 1.00 90.50 126 ASN A O 1
ATOM 1060 N N . LEU A 1 127 ? -15.644 4.867 20.243 1.00 91.94 127 LEU A N 1
ATOM 1061 C CA . LEU A 1 127 ? -15.401 3.870 19.211 1.00 91.94 127 LEU A CA 1
ATOM 1062 C C . LEU A 1 127 ? -13.911 3.583 19.008 1.00 91.94 127 LEU A C 1
ATOM 1064 O O . LEU A 1 127 ? -13.570 2.677 18.265 1.00 91.94 127 LEU A O 1
ATOM 1068 N N . LYS A 1 128 ? -12.994 4.301 19.665 1.00 92.88 128 LYS A N 1
ATOM 1069 C CA . LYS A 1 128 ? -11.548 4.106 19.476 1.00 92.88 128 LYS A CA 1
ATOM 1070 C C . LYS A 1 128 ? -11.074 2.745 19.978 1.00 92.88 128 LYS A C 1
ATOM 1072 O O . LYS A 1 128 ? -11.586 2.214 20.967 1.00 92.88 128 LYS A O 1
ATOM 1077 N N . LEU A 1 129 ? -10.047 2.213 19.315 1.00 94.44 129 LEU A N 1
ATOM 1078 C CA . LEU A 1 129 ? -9.329 1.029 19.778 1.00 94.44 129 LEU A CA 1
ATOM 1079 C C . LEU A 1 129 ? -8.751 1.285 21.169 1.00 94.44 129 LEU A C 1
ATOM 1081 O O . LEU A 1 129 ? -8.215 2.356 21.455 1.00 94.44 129 LEU A O 1
ATOM 1085 N N . SER A 1 130 ? -8.829 0.279 22.029 1.00 95.12 130 SER A N 1
ATOM 1086 C CA . SER A 1 130 ? -8.158 0.306 23.321 1.00 95.12 130 SER A CA 1
ATOM 1087 C C . SER A 1 130 ? -6.645 0.157 23.152 1.00 95.12 130 SER A C 1
ATOM 1089 O O . SER A 1 130 ? -6.150 -0.391 22.166 1.00 95.12 130 SER A O 1
ATOM 1091 N N . ILE A 1 131 ? -5.884 0.591 24.159 1.00 95.06 131 ILE A N 1
ATOM 1092 C CA . ILE A 1 131 ? -4.419 0.487 24.133 1.00 95.06 131 ILE A CA 1
ATOM 1093 C C . ILE A 1 131 ? -3.933 -0.968 24.007 1.00 95.06 131 ILE A C 1
ATOM 1095 O O . ILE A 1 131 ? -2.896 -1.229 23.403 1.00 95.06 131 ILE A O 1
ATOM 1099 N N . SER A 1 132 ? -4.686 -1.937 24.540 1.00 96.19 132 SER A N 1
ATOM 1100 C CA . SER A 1 132 ? -4.352 -3.359 24.435 1.00 96.19 132 SER A CA 1
ATOM 1101 C C . SER A 1 132 ? -4.542 -3.888 23.012 1.00 96.19 132 SER A C 1
ATOM 1103 O O . SER A 1 132 ? -3.676 -4.614 22.526 1.00 96.19 132 SER A O 1
ATOM 1105 N N . GLU A 1 133 ? -5.617 -3.492 22.321 1.00 96.69 133 GLU A N 1
ATOM 1106 C CA . GLU A 1 133 ? -5.822 -3.783 20.894 1.00 96.69 133 GLU A CA 1
ATOM 1107 C C . GLU A 1 133 ? -4.699 -3.166 20.046 1.00 96.69 133 GLU A C 1
ATOM 1109 O O . GLU A 1 133 ? -4.099 -3.853 19.219 1.00 96.69 133 GLU A O 1
ATOM 1114 N N . VAL A 1 134 ? -4.343 -1.903 20.308 1.00 96.81 134 VAL A N 1
ATOM 1115 C CA . VAL A 1 134 ? -3.243 -1.211 19.614 1.00 96.81 134 VAL A CA 1
ATOM 1116 C C . VAL A 1 134 ? -1.909 -1.933 19.808 1.00 96.81 134 VAL A C 1
ATOM 1118 O O . VAL A 1 134 ? -1.192 -2.161 18.834 1.00 96.81 134 VAL A O 1
ATOM 1121 N N . ASN A 1 135 ? -1.590 -2.359 21.032 1.00 96.88 135 ASN A N 1
ATOM 1122 C CA . ASN A 1 135 ? -0.355 -3.089 21.317 1.00 96.88 135 ASN A CA 1
ATOM 1123 C C . ASN A 1 135 ? -0.285 -4.429 20.570 1.00 96.88 135 ASN A C 1
ATOM 1125 O O . ASN A 1 135 ? 0.770 -4.771 20.038 1.00 96.88 135 ASN A O 1
ATOM 1129 N N . LYS A 1 136 ? -1.399 -5.169 20.470 1.00 97.31 136 LYS A N 1
ATOM 1130 C CA . LYS A 1 136 ? -1.454 -6.403 19.667 1.00 97.31 136 LYS A CA 1
ATOM 1131 C C . LYS A 1 136 ? -1.148 -6.126 18.196 1.00 97.31 136 LYS A C 1
ATOM 1133 O O . LYS A 1 136 ? -0.321 -6.813 17.599 1.00 97.31 136 LYS A O 1
ATOM 1138 N N . ILE A 1 137 ? -1.783 -5.101 17.627 1.00 98.00 137 ILE A N 1
ATOM 1139 C CA . ILE A 1 137 ? -1.583 -4.697 16.230 1.00 98.00 137 ILE A CA 1
ATOM 1140 C C . ILE A 1 137 ? -0.127 -4.281 15.997 1.00 98.00 137 ILE A C 1
ATOM 1142 O O . ILE A 1 137 ? 0.494 -4.726 15.033 1.00 98.00 137 ILE A O 1
ATOM 1146 N N . GLN A 1 138 ? 0.447 -3.495 16.908 1.00 97.38 138 GLN A N 1
ATOM 1147 C CA . GLN A 1 138 ? 1.855 -3.119 16.860 1.00 97.38 138 GLN A CA 1
ATOM 1148 C C . GLN A 1 138 ? 2.764 -4.355 16.839 1.00 97.38 138 GLN A C 1
ATOM 1150 O O . GLN A 1 138 ? 3.657 -4.441 15.996 1.00 97.38 138 GLN A O 1
ATOM 1155 N N . THR A 1 139 ? 2.545 -5.322 17.736 1.00 97.31 139 THR A N 1
ATOM 1156 C CA . THR A 1 139 ? 3.331 -6.562 17.771 1.00 97.31 139 THR A CA 1
ATOM 1157 C C . THR A 1 139 ? 3.234 -7.329 16.453 1.00 97.31 139 THR A C 1
ATOM 1159 O O . THR A 1 139 ? 4.262 -7.765 15.939 1.00 97.31 139 THR A O 1
ATOM 1162 N N . LEU A 1 140 ? 2.036 -7.454 15.870 1.00 97.94 140 LEU A N 1
ATOM 1163 C CA . LEU A 1 140 ? 1.851 -8.110 14.570 1.00 97.94 140 LEU A CA 1
ATOM 1164 C C . LEU A 1 140 ? 2.654 -7.423 13.461 1.00 97.94 140 LEU A C 1
ATOM 1166 O O . LEU A 1 140 ? 3.314 -8.095 12.669 1.00 97.94 140 LEU A O 1
ATOM 1170 N N . ILE A 1 141 ? 2.615 -6.092 13.414 1.00 97.38 141 ILE A N 1
ATOM 1171 C CA . ILE A 1 141 ? 3.290 -5.306 12.378 1.00 97.38 141 ILE A CA 1
ATOM 1172 C C . ILE A 1 141 ? 4.808 -5.395 12.527 1.00 97.38 141 ILE A C 1
ATOM 1174 O O . ILE A 1 141 ? 5.490 -5.693 11.547 1.00 97.38 141 ILE A O 1
ATOM 1178 N N . ILE A 1 142 ? 5.342 -5.208 13.737 1.00 94.62 142 ILE A N 1
ATOM 1179 C CA . ILE A 1 142 ? 6.787 -5.301 13.997 1.00 94.62 142 ILE A CA 1
ATOM 1180 C C . ILE A 1 142 ? 7.304 -6.707 13.660 1.00 94.62 142 ILE A C 1
ATOM 1182 O O . ILE A 1 142 ? 8.299 -6.846 12.950 1.00 94.62 142 ILE A O 1
ATOM 1186 N N . ASN A 1 143 ? 6.585 -7.754 14.076 1.00 96.75 143 ASN A N 1
ATOM 1187 C CA . ASN A 1 143 ? 6.970 -9.143 13.807 1.00 96.75 143 ASN A CA 1
ATOM 1188 C C . ASN A 1 143 ? 6.820 -9.546 12.331 1.00 96.75 143 ASN A C 1
ATOM 1190 O O . ASN A 1 143 ? 7.285 -10.613 11.938 1.00 96.75 143 ASN A O 1
ATOM 1194 N N . SER A 1 144 ? 6.167 -8.726 11.502 1.00 96.44 144 SER A N 1
ATOM 1195 C CA . SER A 1 144 ? 5.987 -9.020 10.077 1.00 96.44 144 SER A CA 1
ATOM 1196 C C . SER A 1 144 ? 7.244 -8.787 9.232 1.00 96.44 144 SER A C 1
ATOM 1198 O O . SER A 1 144 ? 7.245 -9.176 8.056 1.00 96.44 144 SER A O 1
ATOM 1200 N N . SER A 1 145 ? 8.253 -8.103 9.797 1.00 94.12 145 SER A N 1
ATOM 1201 C CA . SER A 1 145 ? 9.490 -7.669 9.126 1.00 94.12 145 SER A CA 1
ATOM 1202 C C . SER A 1 145 ? 9.243 -6.969 7.782 1.00 94.12 145 SER A C 1
ATOM 1204 O O . SER A 1 145 ? 10.035 -7.085 6.854 1.00 94.12 145 SER A O 1
ATOM 1206 N N . PHE A 1 146 ? 8.092 -6.303 7.641 1.00 96.62 146 PHE A N 1
ATOM 1207 C CA . PHE A 1 146 ? 7.665 -5.691 6.382 1.00 96.62 146 PHE A CA 1
ATOM 1208 C C . PHE A 1 146 ? 8.018 -4.204 6.271 1.00 96.62 146 PHE A C 1
ATOM 1210 O O . PHE A 1 146 ? 7.983 -3.655 5.170 1.00 96.62 146 PHE A O 1
ATOM 1217 N N . LEU A 1 147 ? 8.328 -3.568 7.403 1.00 95.56 147 LEU A N 1
ATOM 1218 C CA . LEU A 1 147 ? 8.756 -2.176 7.464 1.00 95.56 147 LEU A CA 1
ATOM 1219 C C . LEU A 1 147 ? 10.214 -2.067 7.012 1.00 95.56 147 LEU A C 1
ATOM 1221 O O . LEU A 1 147 ? 11.052 -2.856 7.449 1.00 95.56 147 LEU A O 1
ATOM 1225 N N . GLU A 1 148 ? 10.496 -1.097 6.152 1.00 95.25 148 GLU A N 1
ATOM 1226 C CA . GLU A 1 148 ? 11.859 -0.773 5.739 1.00 95.25 148 GLU A CA 1
ATOM 1227 C C . GLU A 1 148 ? 12.602 -0.020 6.838 1.00 95.25 148 GLU A C 1
ATOM 1229 O O . GLU A 1 148 ? 12.007 0.718 7.628 1.00 95.25 148 GLU A O 1
ATOM 1234 N N . SER A 1 149 ? 13.918 -0.207 6.862 1.00 94.25 149 SER A N 1
ATOM 1235 C CA . SER A 1 149 ? 14.809 0.556 7.731 1.00 94.25 149 SER A CA 1
ATOM 1236 C C . SER A 1 149 ? 15.333 1.780 6.976 1.00 94.25 149 SER A C 1
ATOM 1238 O O . SER A 1 149 ? 15.625 1.656 5.786 1.00 94.25 149 SER A O 1
ATOM 1240 N N . PRO A 1 150 ? 15.448 2.948 7.629 1.00 95.38 150 PRO A N 1
ATOM 1241 C CA . PRO A 1 150 ? 16.050 4.124 7.010 1.00 95.38 150 PRO A CA 1
ATOM 1242 C C . PRO A 1 150 ? 17.535 3.902 6.706 1.00 95.38 150 PRO A C 1
ATOM 1244 O O . PRO A 1 150 ? 18.209 3.139 7.403 1.00 95.38 150 PRO A O 1
ATOM 1247 N N . GLU A 1 151 ? 18.033 4.589 5.679 1.00 95.12 151 GLU A N 1
ATOM 1248 C CA . GLU A 1 151 ? 19.463 4.706 5.398 1.00 95.12 151 GLU A CA 1
ATOM 1249 C C . GLU A 1 151 ? 20.178 5.496 6.505 1.00 95.12 151 GLU A C 1
ATOM 1251 O O . GLU A 1 151 ? 19.555 6.219 7.292 1.00 95.12 151 GLU A O 1
ATOM 1256 N N . GLU A 1 152 ? 21.503 5.357 6.560 1.00 95.62 152 GLU A N 1
ATOM 1257 C CA . GLU A 1 152 ? 22.337 6.067 7.530 1.00 95.62 152 GLU A CA 1
ATOM 1258 C C . GLU A 1 152 ? 22.113 7.585 7.435 1.00 95.62 152 GLU A C 1
ATOM 1260 O O . GLU A 1 152 ? 22.189 8.177 6.357 1.00 95.62 152 GLU A O 1
ATOM 1265 N N . GLY A 1 153 ? 21.817 8.220 8.571 1.00 95.06 153 GLY A N 1
ATOM 1266 C CA . GLY A 1 153 ? 21.514 9.651 8.662 1.00 95.06 153 GLY A CA 1
ATOM 1267 C C . GLY A 1 153 ? 20.026 10.002 8.549 1.00 95.06 153 GLY A C 1
ATOM 1268 O O . GLY A 1 153 ? 19.657 11.154 8.795 1.00 95.06 153 GLY A O 1
ATOM 1269 N N . TYR A 1 154 ? 19.157 9.036 8.236 1.00 95.25 154 TYR A N 1
ATOM 1270 C CA . TYR A 1 154 ? 17.703 9.221 8.153 1.00 95.25 154 TYR A CA 1
ATOM 1271 C C . TYR A 1 154 ? 16.941 8.609 9.336 1.00 95.25 154 TYR A C 1
ATOM 1273 O O . TYR A 1 154 ? 15.714 8.685 9.389 1.00 95.25 154 TYR A O 1
ATOM 1281 N N . GLU A 1 155 ? 17.622 8.043 10.333 1.00 94.44 155 GLU A N 1
ATOM 1282 C CA . GLU A 1 155 ? 17.009 7.256 11.408 1.00 94.44 155 GLU A CA 1
ATOM 1283 C C . GLU A 1 155 ? 15.986 8.045 12.223 1.00 94.44 155 GLU A C 1
ATOM 1285 O O . GLU A 1 155 ? 14.933 7.511 12.582 1.00 94.44 155 GLU A O 1
ATOM 1290 N N . GLU A 1 156 ? 16.264 9.320 12.499 1.00 93.19 156 GLU A N 1
ATOM 1291 C CA . GLU A 1 156 ? 15.353 10.178 13.257 1.00 93.19 156 GLU A C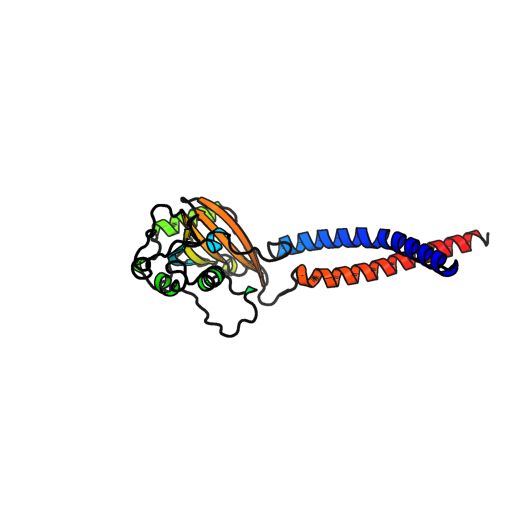A 1
ATOM 1292 C C . GLU A 1 156 ? 14.062 10.474 12.479 1.00 93.19 156 GLU A C 1
ATOM 1294 O O . GLU A 1 156 ? 12.998 10.648 13.079 1.00 93.19 156 GLU A O 1
ATOM 1299 N N . ARG A 1 157 ? 14.136 10.529 11.144 1.00 92.31 157 ARG A N 1
ATOM 1300 C CA . ARG A 1 157 ? 12.991 10.820 10.272 1.00 92.31 157 ARG A CA 1
ATOM 1301 C C . ARG A 1 157 ? 12.235 9.541 9.931 1.00 92.31 157 ARG A C 1
ATOM 1303 O O . ARG A 1 157 ? 11.040 9.463 10.205 1.00 92.31 157 ARG A O 1
ATOM 1310 N N . GLY A 1 158 ? 12.921 8.530 9.408 1.00 92.31 158 GLY A N 1
ATOM 1311 C CA . GLY A 1 158 ? 12.326 7.287 8.914 1.00 92.31 158 GLY A CA 1
ATOM 1312 C C . GLY A 1 158 ? 11.751 6.375 9.999 1.00 92.31 158 GLY A C 1
ATOM 1313 O O . GLY A 1 158 ? 10.895 5.542 9.724 1.00 92.31 158 GLY A O 1
ATOM 1314 N N . ASN A 1 159 ? 12.130 6.542 11.270 1.00 92.44 159 ASN A N 1
ATOM 1315 C CA . ASN A 1 159 ? 11.524 5.766 12.363 1.00 92.44 159 ASN A CA 1
ATOM 1316 C C . ASN A 1 159 ? 10.278 6.415 12.989 1.00 92.44 159 ASN A C 1
ATOM 1318 O O . ASN A 1 159 ? 9.773 5.917 14.008 1.00 92.44 159 ASN A O 1
ATOM 1322 N N . ARG A 1 160 ? 9.776 7.505 12.399 1.00 94.69 160 ARG A N 1
ATOM 1323 C CA . ARG A 1 160 ? 8.502 8.135 12.765 1.00 94.69 160 ARG A CA 1
ATOM 1324 C C . ARG A 1 160 ? 7.374 7.541 11.933 1.00 94.69 160 ARG A C 1
ATOM 1326 O O . ARG A 1 160 ? 7.564 7.297 10.746 1.00 94.69 160 ARG A O 1
ATOM 1333 N N . TYR A 1 161 ? 6.212 7.334 12.546 1.00 94.94 161 TYR A N 1
ATOM 1334 C CA . TYR A 1 161 ? 5.047 6.785 11.856 1.00 94.94 161 TYR A CA 1
ATOM 1335 C C . TYR A 1 161 ? 3.775 7.546 12.200 1.00 94.94 161 TYR A C 1
ATOM 1337 O O . TYR A 1 161 ? 3.427 7.668 13.373 1.00 94.94 161 TYR A O 1
ATOM 1345 N N . ASP A 1 162 ? 3.046 7.946 11.165 1.00 94.31 162 ASP A N 1
ATOM 1346 C CA . ASP A 1 162 ? 1.644 8.328 11.256 1.00 94.31 162 ASP A CA 1
ATOM 1347 C C . ASP A 1 162 ? 0.799 7.118 10.875 1.00 94.31 162 ASP A C 1
ATOM 1349 O O . ASP A 1 162 ? 1.037 6.473 9.852 1.00 94.31 162 ASP A O 1
ATOM 1353 N N . ILE A 1 163 ? -0.203 6.793 11.683 1.00 95.38 163 ILE A N 1
ATOM 1354 C CA . ILE A 1 163 ? -0.959 5.550 11.537 1.00 95.38 163 ILE A CA 1
ATOM 1355 C C . ILE A 1 163 ? -2.454 5.854 11.576 1.00 95.38 163 ILE A C 1
ATOM 1357 O O . ILE A 1 163 ? -2.923 6.745 12.292 1.00 95.38 163 ILE A O 1
ATOM 1361 N N . GLN A 1 164 ? -3.210 5.102 10.788 1.00 95.44 164 GLN A N 1
ATOM 1362 C CA . GLN A 1 164 ? -4.662 5.075 10.810 1.00 95.44 164 GLN A CA 1
ATOM 1363 C C . GLN A 1 164 ? -5.123 3.626 10.770 1.00 95.44 164 GLN A C 1
ATOM 1365 O O . GLN A 1 164 ? -4.732 2.870 9.883 1.00 95.44 164 GLN A O 1
ATOM 1370 N N . ILE A 1 165 ? -5.969 3.253 11.720 1.00 96.62 165 ILE A N 1
ATOM 1371 C CA . ILE A 1 165 ? -6.594 1.940 11.773 1.00 96.62 165 ILE A CA 1
ATOM 1372 C C . ILE A 1 165 ? -8.082 2.127 11.535 1.00 96.62 165 ILE A C 1
ATOM 1374 O O . ILE A 1 165 ? -8.739 2.821 12.307 1.00 96.62 165 ILE A O 1
ATOM 1378 N N . VAL A 1 166 ? -8.592 1.516 10.472 1.00 96.25 166 VAL A N 1
ATOM 1379 C CA . VAL A 1 166 ? -10.021 1.460 10.165 1.00 96.25 166 VAL A CA 1
ATOM 1380 C C . VAL A 1 166 ? -10.506 0.054 10.479 1.00 96.25 166 VAL A C 1
ATOM 1382 O O . VAL A 1 166 ? -10.063 -0.912 9.863 1.00 96.25 166 VAL A O 1
ATOM 1385 N N . GLU A 1 167 ? -11.397 -0.059 11.451 1.00 96.88 167 GLU A N 1
ATOM 1386 C CA . GLU A 1 167 ? -12.122 -1.280 11.771 1.00 96.88 167 GLU A CA 1
ATOM 1387 C C . GLU A 1 167 ? -13.424 -1.279 10.988 1.00 96.88 167 GLU A C 1
ATOM 1389 O O . GLU A 1 167 ? -14.206 -0.332 11.072 1.00 96.88 167 GLU A O 1
ATOM 1394 N N . PHE A 1 168 ? -13.652 -2.321 10.205 1.00 95.31 168 PHE A N 1
ATOM 1395 C CA . PHE A 1 168 ? -14.795 -2.381 9.313 1.00 95.31 168 PHE A CA 1
ATOM 1396 C C . PHE A 1 168 ? -15.271 -3.811 9.139 1.00 95.31 168 PHE A C 1
ATOM 1398 O O . PHE A 1 168 ? -14.561 -4.765 9.465 1.00 95.31 168 PHE A O 1
ATOM 1405 N N . VAL A 1 169 ? -16.480 -3.946 8.618 1.00 93.75 169 VAL A N 1
ATOM 1406 C CA . VAL A 1 169 ? -17.089 -5.239 8.344 1.00 93.75 169 VAL A CA 1
ATOM 1407 C C . VAL A 1 169 ? -17.449 -5.393 6.881 1.00 93.75 169 VAL A C 1
ATOM 1409 O O . VAL A 1 169 ? -17.737 -4.415 6.188 1.00 93.75 169 VAL A O 1
ATOM 1412 N N . THR A 1 170 ? -17.427 -6.633 6.415 1.00 92.31 170 THR A N 1
ATOM 1413 C CA . THR A 1 170 ? -17.886 -7.020 5.083 1.00 92.31 170 THR A CA 1
ATOM 1414 C C . THR A 1 170 ? -18.886 -8.158 5.192 1.00 92.31 170 THR A C 1
ATOM 1416 O O . THR A 1 170 ? -18.784 -8.996 6.087 1.00 92.31 170 THR A O 1
ATOM 1419 N N . SER A 1 171 ? -19.787 -8.251 4.228 1.00 85.19 171 SER A N 1
ATOM 1420 C CA . SER A 1 171 ? -20.694 -9.377 4.059 1.00 85.19 171 SER A CA 1
ATOM 1421 C C . SER A 1 171 ? -20.726 -9.806 2.597 1.00 85.19 171 SER A C 1
ATOM 1423 O O . SER A 1 171 ? -20.727 -8.972 1.687 1.00 85.19 171 SER A O 1
ATOM 1425 N N . ASP A 1 172 ? -20.835 -11.112 2.369 1.00 76.06 172 ASP A N 1
ATOM 1426 C CA . ASP A 1 172 ? -21.080 -11.670 1.039 1.00 76.06 172 ASP A CA 1
ATOM 1427 C C . ASP A 1 172 ? -22.424 -11.187 0.443 1.00 76.06 172 ASP A C 1
ATOM 1429 O O . ASP A 1 172 ? -22.586 -11.136 -0.776 1.00 76.06 172 ASP A O 1
ATOM 1433 N N . GLU A 1 173 ? -23.355 -10.706 1.277 1.00 69.88 173 GLU A N 1
ATOM 1434 C CA . GLU A 1 173 ? -24.649 -10.114 0.898 1.00 69.88 173 GLU A CA 1
ATOM 1435 C C . GLU A 1 173 ? -24.579 -8.581 0.679 1.00 69.88 173 GLU A C 1
ATOM 1437 O O . GLU A 1 173 ? -25.582 -7.863 0.754 1.00 69.88 173 GLU A O 1
ATOM 1442 N N . SER A 1 174 ? -23.380 -8.045 0.409 1.00 59.78 174 SER A N 1
ATOM 1443 C CA . SER A 1 174 ? -23.052 -6.604 0.309 1.00 59.78 174 SER A CA 1
ATOM 1444 C C . SER A 1 174 ? -23.937 -5.735 -0.605 1.00 59.78 174 SER A C 1
ATOM 1446 O O . SER A 1 174 ? -23.889 -4.506 -0.515 1.00 59.78 174 SER A O 1
ATOM 1448 N N . ASN A 1 175 ? -24.753 -6.320 -1.486 1.00 56.78 175 ASN A N 1
ATOM 1449 C CA . ASN A 1 175 ? -25.586 -5.575 -2.436 1.00 56.78 175 ASN A CA 1
ATOM 1450 C C . ASN A 1 175 ? -27.029 -5.329 -1.977 1.00 56.78 175 ASN A C 1
ATOM 1452 O O . ASN A 1 175 ? -27.735 -4.568 -2.635 1.00 56.78 175 ASN A O 1
ATOM 1456 N N . THR A 1 176 ? -27.480 -5.939 -0.879 1.00 54.12 176 THR A N 1
ATOM 1457 C CA . THR A 1 176 ? -28.899 -5.885 -0.470 1.00 54.12 176 THR A CA 1
ATOM 1458 C C . THR A 1 176 ? -29.126 -5.400 0.952 1.00 54.12 176 THR A C 1
ATOM 1460 O O . THR A 1 176 ? -30.269 -5.137 1.328 1.00 54.12 176 THR A O 1
ATOM 1463 N N . THR A 1 177 ? -28.068 -5.256 1.749 1.00 56.22 177 THR A N 1
ATOM 1464 C CA . THR A 1 177 ? -28.245 -5.075 3.188 1.00 56.22 177 THR A CA 1
ATOM 1465 C C . THR A 1 177 ? -28.200 -3.608 3.594 1.00 56.22 177 THR A C 1
ATOM 1467 O O . THR A 1 177 ? -27.140 -2.993 3.698 1.00 56.22 177 THR A O 1
ATOM 1470 N N . ILE A 1 178 ? -29.385 -3.040 3.819 1.00 62.78 178 ILE A N 1
ATOM 1471 C CA . ILE A 1 178 ? -29.558 -1.697 4.378 1.00 62.78 178 ILE A CA 1
ATOM 1472 C C . ILE A 1 178 ? -29.331 -1.792 5.887 1.00 62.78 178 ILE A C 1
ATOM 1474 O O . ILE A 1 178 ? -30.204 -2.249 6.626 1.00 62.78 178 ILE A O 1
ATOM 1478 N N . VAL A 1 179 ? -28.168 -1.350 6.359 1.00 61.59 179 VAL A N 1
ATOM 1479 C CA . VAL A 1 179 ? -27.919 -1.209 7.798 1.00 61.59 179 VAL A CA 1
ATOM 1480 C C . VAL A 1 179 ? -28.597 0.083 8.287 1.00 61.59 179 VAL A C 1
ATOM 1482 O O . VAL A 1 179 ? -28.336 1.153 7.729 1.00 61.59 179 VAL A O 1
ATOM 1485 N N . PRO A 1 180 ? -29.476 0.033 9.310 1.00 62.41 180 PRO A N 1
ATOM 1486 C CA . PRO A 1 180 ? -30.127 1.222 9.849 1.00 62.41 180 PRO A CA 1
ATOM 1487 C C . PRO A 1 180 ? -29.098 2.238 10.367 1.00 62.41 180 PRO A C 1
ATOM 1489 O O . PRO A 1 180 ? -28.453 2.032 11.398 1.00 62.41 180 PRO A O 1
ATOM 1492 N N . THR A 1 181 ? -28.990 3.370 9.674 1.00 60.75 181 THR A N 1
ATOM 1493 C CA . THR A 1 181 ? -27.959 4.404 9.877 1.00 60.75 181 THR A CA 1
ATOM 1494 C C . THR A 1 181 ? -27.872 4.947 11.304 1.00 60.75 181 THR A C 1
ATOM 1496 O O . THR A 1 181 ? -26.791 5.321 11.742 1.00 60.75 181 THR A O 1
ATOM 1499 N N . ASN A 1 182 ? -28.976 4.980 12.057 1.00 61.50 182 ASN A N 1
ATOM 1500 C CA . ASN A 1 182 ? -28.993 5.560 13.406 1.00 61.50 182 ASN A CA 1
ATOM 1501 C C . ASN A 1 182 ? -28.476 4.629 14.514 1.00 61.50 182 ASN A C 1
ATOM 1503 O O . ASN A 1 182 ? -28.068 5.126 15.558 1.00 61.50 182 ASN A O 1
ATOM 1507 N N . LYS A 1 183 ? -28.505 3.301 14.334 1.00 64.00 183 LYS A N 1
ATOM 1508 C CA . LYS A 1 183 ? -28.010 2.361 15.362 1.00 64.00 183 LYS A CA 1
ATOM 1509 C C . LYS A 1 183 ? -26.516 2.078 15.208 1.00 64.00 183 LYS A C 1
ATOM 1511 O O . LYS A 1 183 ? -25.800 2.078 16.207 1.00 64.00 183 LYS A O 1
ATOM 1516 N N . SER A 1 184 ? -26.083 1.910 13.961 1.00 64.31 184 SER A N 1
ATOM 1517 C CA . SER A 1 184 ? -24.724 1.537 13.554 1.00 64.31 184 SER A CA 1
ATOM 1518 C C . SER A 1 184 ? -23.635 2.451 14.134 1.00 64.31 184 SER A C 1
ATOM 1520 O O . SER A 1 184 ? -22.668 1.983 14.721 1.00 64.31 184 SER A O 1
ATOM 1522 N N . ILE A 1 185 ? -23.823 3.773 14.081 1.00 76.12 185 ILE A N 1
ATOM 1523 C CA . ILE A 1 185 ? -22.763 4.727 14.454 1.00 76.12 185 ILE A CA 1
ATOM 1524 C C . ILE A 1 185 ? -22.364 4.635 15.931 1.00 76.12 185 ILE A C 1
ATOM 1526 O O . ILE A 1 185 ? -21.240 4.959 16.270 1.00 76.12 185 ILE A O 1
ATOM 1530 N N . SER A 1 186 ? -23.241 4.173 16.821 1.00 76.88 186 SER A N 1
ATOM 1531 C CA . SER A 1 186 ? -22.975 4.188 18.270 1.00 76.88 186 SER A CA 1
ATOM 1532 C C . SER A 1 186 ? -22.308 2.917 18.816 1.00 76.88 186 SER A C 1
ATOM 1534 O O . SER A 1 186 ? -22.219 2.749 20.034 1.00 76.88 186 SER A O 1
ATOM 1536 N N . GLN A 1 187 ? -21.887 1.982 17.955 1.00 82.38 187 GLN A N 1
ATOM 1537 C CA . GLN A 1 187 ? -21.477 0.640 18.378 1.00 82.38 187 GLN A CA 1
ATOM 1538 C C . GLN A 1 187 ? -20.179 0.178 17.699 1.00 82.38 187 GLN A C 1
ATOM 1540 O O . GLN A 1 187 ? -20.011 0.307 16.497 1.00 82.38 187 GLN A O 1
ATOM 1545 N N . ARG A 1 188 ? -19.280 -0.462 18.466 1.00 83.25 188 ARG A N 1
ATOM 1546 C CA . ARG A 1 188 ? -18.096 -1.182 17.931 1.00 83.25 188 ARG A CA 1
ATOM 1547 C C . ARG A 1 188 ? -18.402 -2.638 17.552 1.00 83.25 188 ARG A C 1
ATOM 1549 O O . ARG A 1 188 ? -17.505 -3.483 17.535 1.00 83.25 188 ARG A O 1
ATOM 1556 N N . LYS A 1 189 ? -19.676 -2.974 17.360 1.00 86.81 189 LYS A N 1
ATOM 1557 C CA . LYS A 1 189 ? -20.121 -4.331 17.035 1.00 86.81 189 LYS A CA 1
ATOM 1558 C C . LYS A 1 189 ? -20.766 -4.328 15.654 1.00 86.81 189 LYS A C 1
ATOM 1560 O O . LYS A 1 189 ? -21.468 -3.365 15.366 1.00 86.81 189 LYS A O 1
ATOM 1565 N N . PRO A 1 190 ? -20.550 -5.385 14.853 1.00 85.81 190 PRO A N 1
ATOM 1566 C CA . PRO A 1 190 ? -21.247 -5.550 13.585 1.00 85.81 190 PRO A CA 1
ATOM 1567 C C . PRO A 1 190 ? -22.758 -5.423 13.779 1.00 85.81 190 PRO A C 1
ATOM 1569 O O . PRO A 1 190 ? -23.302 -5.957 14.753 1.00 85.81 190 PRO A O 1
ATOM 1572 N N . SER A 1 191 ? -23.431 -4.734 12.861 1.00 83.81 191 SER A N 1
ATOM 1573 C CA . SER A 1 191 ? -24.893 -4.664 12.875 1.00 83.81 191 SER A CA 1
ATOM 1574 C C . SER A 1 191 ? -25.532 -6.017 12.548 1.00 83.81 191 SER A C 1
ATOM 1576 O O . SER A 1 191 ? -26.685 -6.253 12.917 1.00 83.81 191 SER A O 1
ATOM 1578 N N . LEU A 1 192 ? -24.799 -6.902 11.863 1.00 83.00 192 LEU A N 1
ATOM 1579 C CA . LEU A 1 192 ? -25.263 -8.215 11.425 1.00 83.00 192 LEU A CA 1
ATOM 1580 C C . LEU A 1 192 ? -24.318 -9.311 11.929 1.00 83.00 192 LEU A C 1
ATOM 1582 O O . LEU A 1 192 ? -23.103 -9.163 11.910 1.00 83.00 192 LEU A O 1
ATOM 1586 N N . GLU A 1 193 ? -24.863 -10.451 12.352 1.00 83.88 193 GLU A N 1
ATOM 1587 C CA . GLU A 1 193 ? -24.053 -11.523 12.958 1.00 83.88 193 GLU A CA 1
ATOM 1588 C C . GLU A 1 193 ? -23.141 -12.262 11.965 1.00 83.88 193 GLU A C 1
ATOM 1590 O O . GLU A 1 193 ? -22.129 -12.825 12.369 1.00 83.88 193 GLU A O 1
ATOM 1595 N N 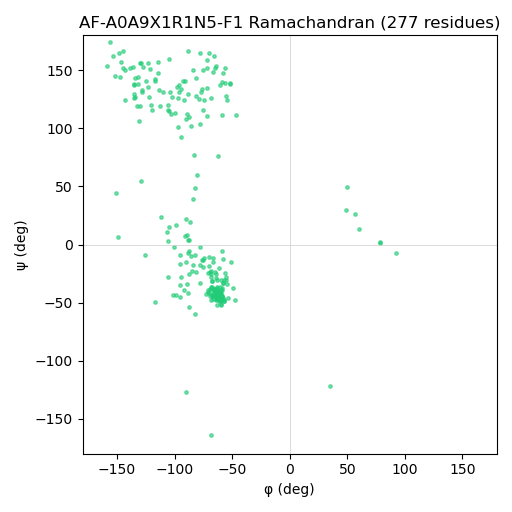. PHE A 1 194 ? -23.484 -12.265 10.674 1.00 81.75 194 PHE A N 1
ATOM 1596 C CA . PHE A 1 194 ? -22.724 -12.946 9.614 1.00 81.75 194 PHE A CA 1
ATOM 1597 C C . PHE A 1 194 ? -21.602 -12.092 9.011 1.00 81.75 194 PHE A C 1
ATOM 1599 O O . PHE A 1 194 ? -20.979 -12.485 8.027 1.00 81.75 194 PHE A O 1
ATOM 1606 N N . GLU A 1 195 ? -21.384 -10.894 9.541 1.00 86.75 195 GLU A N 1
ATOM 1607 C CA . GLU A 1 195 ? -20.381 -9.975 9.030 1.00 86.75 195 GLU A CA 1
ATOM 1608 C C . GLU A 1 195 ? -18.967 -10.370 9.464 1.00 86.75 195 GLU A C 1
ATOM 1610 O O . GLU A 1 195 ? -18.671 -10.574 10.643 1.00 86.75 195 GLU A O 1
ATOM 1615 N N . ASP A 1 196 ? -18.061 -10.406 8.492 1.00 93.62 196 ASP A N 1
ATOM 1616 C CA . ASP A 1 196 ? -16.640 -10.592 8.733 1.00 93.62 196 ASP A CA 1
ATOM 1617 C C . ASP A 1 196 ? -15.995 -9.264 9.127 1.00 93.62 196 ASP A C 1
ATOM 1619 O O . ASP A 1 196 ? -16.093 -8.272 8.404 1.00 93.62 196 ASP A O 1
ATOM 1623 N N . LYS A 1 197 ? -15.271 -9.259 10.247 1.00 95.62 197 LYS A N 1
ATOM 1624 C CA . LYS A 1 197 ? -14.585 -8.077 10.773 1.00 95.62 197 LYS A CA 1
ATOM 1625 C C . LYS A 1 197 ? -13.125 -8.018 10.328 1.00 95.62 197 LYS A C 1
ATOM 1627 O O . LYS A 1 197 ? -12.370 -8.977 10.484 1.00 95.62 197 LYS A O 1
ATOM 1632 N N . PHE A 1 198 ? -12.708 -6.842 9.876 1.00 97.94 198 PHE A N 1
ATOM 1633 C CA . PHE A 1 198 ? -11.351 -6.544 9.439 1.00 97.94 198 PHE A CA 1
ATOM 1634 C C . PHE A 1 198 ? -10.811 -5.274 10.093 1.00 97.94 198 PHE A C 1
ATOM 1636 O O . PHE A 1 198 ? -11.550 -4.371 10.483 1.00 97.94 198 PHE A O 1
ATOM 1643 N N . LEU A 1 199 ? -9.485 -5.194 10.155 1.00 98.31 199 LEU A N 1
ATOM 1644 C CA . LEU A 1 199 ? -8.740 -3.987 10.487 1.00 98.31 199 LEU A CA 1
ATOM 1645 C C . LEU A 1 199 ? -7.833 -3.647 9.301 1.00 98.31 199 LEU A C 1
ATOM 1647 O O . LEU A 1 199 ? -6.918 -4.407 8.973 1.00 98.31 199 LEU A O 1
ATOM 1651 N N . LEU A 1 200 ? -8.072 -2.505 8.660 1.00 98.12 200 LEU A N 1
ATOM 1652 C CA . LEU A 1 200 ? -7.133 -1.899 7.722 1.00 98.12 200 LEU A CA 1
ATOM 1653 C C . LEU A 1 200 ? -6.200 -0.982 8.507 1.00 98.12 200 LEU A C 1
ATOM 1655 O O . LEU A 1 200 ? -6.622 0.066 8.991 1.00 98.12 200 LEU A O 1
ATOM 1659 N N . VAL A 1 201 ? -4.926 -1.347 8.589 1.00 97.88 201 VAL A N 1
ATOM 1660 C CA . VAL A 1 201 ? -3.884 -0.498 9.167 1.00 97.88 201 VAL A CA 1
ATOM 1661 C C . VAL A 1 201 ? -3.126 0.170 8.036 1.00 97.88 201 VAL A C 1
ATOM 1663 O O . VAL A 1 201 ? -2.434 -0.496 7.273 1.00 97.88 201 VAL A O 1
ATOM 1666 N N . SER A 1 202 ? -3.260 1.483 7.932 1.00 96.44 202 SER A N 1
ATOM 1667 C CA . SER A 1 202 ? -2.509 2.328 7.009 1.00 96.44 202 SER A CA 1
ATOM 1668 C C . SER A 1 202 ? -1.427 3.065 7.790 1.00 96.44 202 SER A C 1
ATOM 1670 O O . SER A 1 202 ? -1.716 3.638 8.841 1.00 96.44 202 SER A O 1
ATOM 1672 N N . MET A 1 203 ? -0.188 3.048 7.311 1.00 95.56 203 MET A N 1
ATOM 1673 C CA . MET A 1 203 ? 0.956 3.654 7.990 1.00 95.56 203 MET A CA 1
ATOM 1674 C C . MET A 1 203 ? 1.799 4.442 7.003 1.00 95.56 203 MET A C 1
ATOM 1676 O O . MET A 1 203 ? 2.282 3.896 6.017 1.00 95.56 203 MET A O 1
ATOM 1680 N N . LYS A 1 204 ? 2.039 5.708 7.317 1.00 93.94 204 LYS A N 1
ATOM 1681 C CA . LYS A 1 204 ? 3.018 6.550 6.642 1.00 93.94 204 LYS A CA 1
ATOM 1682 C C . LYS A 1 204 ? 4.250 6.641 7.528 1.00 93.94 204 LYS A C 1
ATOM 1684 O O . LYS A 1 204 ? 4.120 6.987 8.698 1.00 93.94 204 LYS A O 1
ATOM 1689 N N . SER A 1 205 ? 5.418 6.330 6.984 1.00 94.25 205 SER A N 1
ATOM 1690 C CA . SER A 1 205 ? 6.678 6.627 7.666 1.00 94.25 205 SER A CA 1
ATOM 1691 C C . SER A 1 205 ? 7.163 8.032 7.301 1.00 94.25 205 SER A C 1
ATOM 1693 O O . SER A 1 205 ? 6.672 8.646 6.347 1.00 94.25 205 SER A O 1
ATOM 1695 N N . GLY A 1 206 ? 8.141 8.533 8.050 1.00 93.00 206 GLY A N 1
ATOM 1696 C CA . GLY A 1 206 ? 8.988 9.618 7.578 1.00 93.00 206 GLY A CA 1
ATOM 1697 C C . GLY A 1 206 ? 9.915 9.195 6.431 1.00 93.00 206 GLY A C 1
ATOM 1698 O O . GLY A 1 206 ? 9.711 8.189 5.756 1.00 93.00 206 GLY A O 1
ATOM 1699 N N . GLU A 1 207 ? 10.920 10.024 6.190 1.00 93.81 207 GLU A N 1
ATOM 1700 C CA . GLU A 1 207 ? 11.869 9.875 5.086 1.00 93.81 207 GLU A CA 1
ATOM 1701 C C . GLU A 1 207 ? 12.866 8.743 5.377 1.00 93.81 207 GLU A C 1
ATOM 1703 O O . GLU A 1 207 ? 13.518 8.772 6.422 1.00 93.81 207 GLU A O 1
ATOM 1708 N N . LEU A 1 208 ? 12.970 7.752 4.486 1.00 94.12 208 LEU A N 1
ATOM 1709 C CA . LEU A 1 208 ? 13.932 6.646 4.622 1.00 94.12 208 LEU A CA 1
ATOM 1710 C C . LEU A 1 208 ? 15.280 6.950 3.974 1.00 94.12 208 LEU A C 1
ATOM 1712 O O . LEU A 1 208 ? 16.307 6.485 4.455 1.00 94.12 208 LEU A O 1
ATOM 1716 N N . SER A 1 209 ? 15.250 7.690 2.876 1.00 91.75 209 SER A N 1
ATOM 1717 C CA . SER A 1 209 ? 16.390 8.190 2.114 1.00 91.75 209 SER A CA 1
ATOM 1718 C C . SER A 1 209 ? 15.926 9.432 1.352 1.00 91.75 209 SER A C 1
ATOM 1720 O O . SER A 1 209 ? 14.746 9.769 1.428 1.00 91.75 209 SER A O 1
ATOM 1722 N N . ASN A 1 210 ? 16.825 10.141 0.667 1.00 89.12 210 ASN A N 1
ATOM 1723 C CA . ASN A 1 210 ? 16.534 11.450 0.074 1.00 89.12 210 ASN A CA 1
ATOM 1724 C C . ASN A 1 210 ? 15.210 11.496 -0.715 1.00 89.12 210 ASN A C 1
ATOM 1726 O O . ASN A 1 210 ? 15.107 10.903 -1.788 1.00 89.12 210 ASN A O 1
ATOM 1730 N N . ASP A 1 211 ? 14.242 12.242 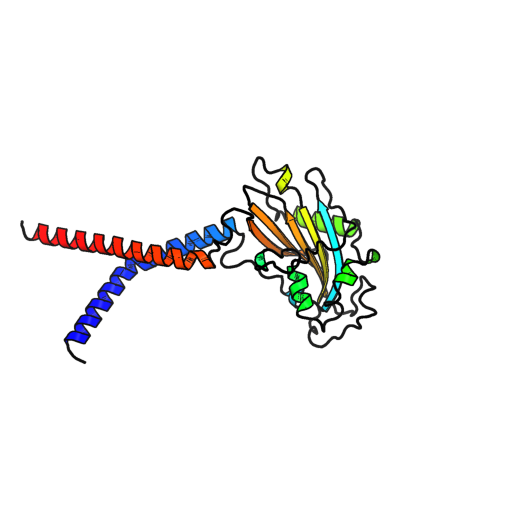-0.178 1.00 85.38 211 ASP A N 1
ATOM 1731 C CA . ASP A 1 211 ? 12.873 12.407 -0.672 1.00 85.38 211 ASP A CA 1
ATOM 1732 C C . ASP A 1 211 ? 12.039 11.123 -0.760 1.00 85.38 211 ASP A C 1
ATOM 1734 O O . ASP A 1 211 ? 10.962 11.155 -1.335 1.00 85.38 211 ASP A O 1
ATOM 1738 N N . HIS A 1 212 ? 12.466 10.017 -0.156 1.00 89.81 212 HIS A N 1
ATOM 1739 C CA . HIS A 1 212 ? 11.834 8.714 -0.308 1.00 89.81 212 HIS A CA 1
ATOM 1740 C C . HIS A 1 212 ? 10.980 8.330 0.903 1.00 89.81 212 HIS A C 1
ATOM 1742 O O . HIS A 1 212 ? 11.490 8.058 1.998 1.00 89.81 212 HIS A O 1
ATOM 1748 N N . TYR A 1 213 ? 9.660 8.266 0.710 1.00 92.19 213 TYR A N 1
ATOM 1749 C CA . TYR A 1 213 ? 8.705 8.026 1.791 1.00 92.19 213 TYR A CA 1
ATOM 1750 C C . TYR A 1 213 ? 7.878 6.763 1.546 1.00 92.19 213 TYR A C 1
ATOM 1752 O O . TYR A 1 213 ? 7.126 6.695 0.570 1.00 92.19 213 TYR A O 1
ATOM 1760 N N . PRO A 1 214 ? 7.927 5.766 2.441 1.00 94.06 214 PRO A N 1
ATOM 1761 C CA . PRO A 1 214 ? 7.118 4.575 2.311 1.00 94.06 214 PRO A CA 1
ATOM 1762 C C . PRO A 1 214 ? 5.722 4.809 2.893 1.00 94.06 214 PRO A C 1
ATOM 1764 O O . PRO A 1 214 ? 5.502 5.514 3.888 1.00 94.06 214 PRO A O 1
ATOM 1767 N N . PHE A 1 215 ? 4.775 4.093 2.317 1.00 94.69 215 PHE A N 1
ATOM 1768 C CA . PHE A 1 215 ? 3.462 3.892 2.882 1.00 94.69 215 PHE A CA 1
ATOM 1769 C C . PHE A 1 215 ? 3.144 2.404 2.908 1.00 94.69 215 PHE A C 1
ATOM 1771 O O . PHE A 1 215 ? 3.324 1.692 1.918 1.00 94.69 215 PHE A O 1
ATOM 1778 N N . TYR A 1 216 ? 2.651 1.942 4.047 1.00 96.81 216 TYR A N 1
ATOM 1779 C CA . TYR A 1 216 ? 2.339 0.549 4.308 1.00 96.81 216 TYR A CA 1
ATOM 1780 C C . TYR A 1 216 ? 0.848 0.394 4.563 1.00 96.81 216 TYR A C 1
ATOM 1782 O O . TYR A 1 216 ? 0.237 1.197 5.265 1.00 96.81 216 TYR A O 1
ATOM 1790 N N . GLU A 1 217 ? 0.275 -0.678 4.039 1.00 97.56 217 GLU A N 1
ATOM 1791 C CA . GLU A 1 217 ? -1.090 -1.088 4.333 1.00 97.56 217 GLU A CA 1
ATOM 1792 C C . GLU A 1 217 ? -1.092 -2.557 4.746 1.00 97.56 217 GLU A C 1
ATOM 1794 O O . GLU A 1 217 ? -0.530 -3.415 4.060 1.00 97.56 217 GLU A O 1
ATOM 1799 N N . PHE A 1 218 ? -1.753 -2.851 5.859 1.00 98.56 218 PHE A N 1
ATOM 1800 C CA . PHE A 1 218 ? -1.959 -4.197 6.376 1.00 98.56 218 PHE A CA 1
ATOM 1801 C C . PHE A 1 218 ? -3.453 -4.444 6.519 1.00 98.56 218 PHE A C 1
ATOM 1803 O O . PHE A 1 218 ? -4.179 -3.602 7.042 1.00 98.56 218 PHE A O 1
ATOM 1810 N N . LEU A 1 219 ? -3.902 -5.613 6.081 1.00 98.56 219 LEU A N 1
ATOM 1811 C CA . LEU A 1 219 ? -5.241 -6.104 6.355 1.00 98.56 219 LEU A CA 1
ATOM 1812 C C . LEU A 1 219 ? -5.138 -7.201 7.404 1.00 98.56 219 LEU A C 1
ATOM 1814 O O . LEU A 1 219 ? -4.458 -8.209 7.185 1.00 98.56 219 LEU A O 1
ATOM 1818 N N . ILE A 1 220 ? -5.800 -6.992 8.535 1.00 98.62 220 ILE A N 1
ATOM 1819 C CA . ILE A 1 220 ? -5.806 -7.914 9.664 1.00 98.62 220 ILE A CA 1
ATOM 1820 C C . ILE A 1 220 ? -7.214 -8.490 9.829 1.00 98.62 220 ILE A C 1
ATOM 1822 O O . ILE A 1 220 ? -8.195 -7.748 9.821 1.00 98.62 220 ILE A O 1
ATOM 1826 N N . LYS A 1 221 ? -7.291 -9.810 9.998 1.00 97.88 221 LYS A N 1
ATOM 1827 C CA . LYS A 1 221 ? -8.495 -10.568 10.362 1.00 97.88 221 LYS A CA 1
ATOM 1828 C C . LYS A 1 221 ? -8.100 -11.576 11.440 1.00 97.88 221 LYS A C 1
ATOM 1830 O O . LYS A 1 221 ? -7.028 -12.171 11.333 1.00 97.88 221 LYS A O 1
ATOM 1835 N N . ASP A 1 222 ? -8.920 -11.736 12.476 1.00 95.69 222 ASP A N 1
ATOM 1836 C CA . ASP A 1 222 ? -8.701 -12.709 13.561 1.00 95.69 222 ASP A CA 1
ATOM 1837 C C . ASP A 1 222 ? -7.281 -12.656 14.164 1.00 95.69 222 ASP A C 1
ATOM 1839 O O . ASP A 1 222 ? -6.587 -13.670 14.265 1.00 95.69 222 ASP A O 1
ATOM 1843 N N . ASP A 1 223 ? -6.819 -11.447 14.512 1.00 95.69 223 ASP A N 1
ATOM 1844 C CA . ASP A 1 223 ? -5.476 -11.180 15.055 1.00 95.69 223 ASP A CA 1
ATOM 1845 C C . ASP A 1 223 ? -4.316 -11.664 14.146 1.00 95.69 223 ASP A C 1
ATOM 1847 O O . ASP A 1 223 ? -3.210 -11.940 14.615 1.00 95.69 223 ASP A O 1
ATOM 1851 N N . LYS A 1 224 ? -4.531 -11.755 12.824 1.00 97.88 224 LYS A N 1
ATOM 1852 C CA . LYS A 1 224 ? -3.509 -12.136 11.833 1.00 97.88 224 LYS A CA 1
ATOM 1853 C C . LYS A 1 224 ? -3.476 -11.182 10.648 1.00 97.88 224 LYS A C 1
ATOM 1855 O O . LYS A 1 224 ? 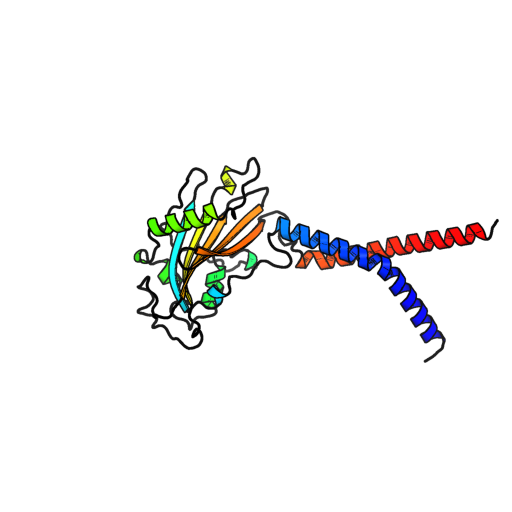-4.513 -10.819 10.103 1.00 97.88 224 LYS A O 1
ATOM 1860 N N . ILE A 1 225 ? -2.272 -10.834 10.192 1.00 98.56 225 ILE A N 1
ATOM 1861 C CA . ILE A 1 225 ? -2.080 -10.118 8.923 1.00 98.56 225 ILE A CA 1
ATOM 1862 C C . ILE A 1 225 ? -2.366 -11.097 7.779 1.00 98.56 225 ILE A C 1
ATOM 1864 O O . ILE A 1 225 ? -1.588 -12.021 7.546 1.00 98.56 225 ILE A O 1
ATOM 1868 N N . ILE A 1 226 ? -3.468 -10.885 7.061 1.00 98.31 226 ILE A N 1
ATOM 1869 C CA . ILE A 1 226 ? -3.875 -11.720 5.920 1.00 98.31 226 ILE A CA 1
ATOM 1870 C C . ILE A 1 226 ? -3.399 -11.151 4.581 1.00 98.31 226 ILE A C 1
ATOM 1872 O O . ILE A 1 226 ? -3.167 -11.902 3.636 1.00 98.31 226 ILE A O 1
ATOM 1876 N N . LYS A 1 227 ? -3.226 -9.826 4.493 1.00 98.44 227 LYS A N 1
ATOM 1877 C CA . LYS A 1 227 ? -2.665 -9.135 3.325 1.00 98.44 227 LYS A CA 1
ATOM 1878 C C . LYS A 1 227 ? -1.802 -7.972 3.781 1.00 98.44 227 LYS A C 1
ATOM 1880 O O . LYS A 1 227 ? -2.049 -7.369 4.823 1.00 98.44 227 LYS A O 1
ATOM 1885 N N . LYS A 1 228 ? -0.789 -7.654 2.983 1.00 97.81 228 LYS A N 1
ATOM 1886 C CA . LYS A 1 228 ? 0.073 -6.493 3.186 1.00 97.81 228 LYS A CA 1
ATOM 1887 C C . LYS A 1 228 ? 0.540 -5.954 1.846 1.00 97.81 228 LYS A C 1
ATOM 1889 O O . LYS A 1 228 ? 0.789 -6.733 0.926 1.00 97.81 228 LYS A O 1
ATOM 1894 N N . GLN A 1 229 ? 0.660 -4.641 1.740 1.00 96.44 229 GLN A N 1
ATOM 1895 C CA . GLN A 1 229 ? 1.239 -3.975 0.582 1.00 96.44 229 GLN A CA 1
ATOM 1896 C C . GLN A 1 229 ? 2.001 -2.733 1.021 1.00 96.44 229 GLN A C 1
ATOM 1898 O O . GLN A 1 229 ? 1.703 -2.143 2.057 1.00 96.44 229 GLN A O 1
ATOM 1903 N N . LYS A 1 230 ? 3.013 -2.370 0.241 1.00 95.19 230 LYS A N 1
ATOM 1904 C CA . LYS A 1 230 ? 3.786 -1.149 0.432 1.00 95.19 230 LYS A CA 1
ATOM 1905 C C . LYS A 1 230 ? 4.011 -0.482 -0.908 1.00 95.19 230 LYS A C 1
ATOM 1907 O O . LYS A 1 230 ? 4.028 -1.155 -1.938 1.00 95.19 230 LYS A O 1
ATOM 1912 N N . TYR A 1 231 ? 4.175 0.821 -0.874 1.00 93.00 231 TYR A N 1
ATOM 1913 C CA . TYR A 1 231 ? 4.600 1.621 -2.007 1.00 93.00 231 TYR A CA 1
ATOM 1914 C C . TYR A 1 231 ? 5.299 2.861 -1.475 1.00 93.00 231 TYR A C 1
ATOM 1916 O O . TYR A 1 231 ? 5.133 3.215 -0.308 1.00 93.00 231 TYR A O 1
ATOM 1924 N N . PHE A 1 232 ? 6.061 3.515 -2.334 1.00 91.25 232 PHE A N 1
ATOM 1925 C CA . PHE A 1 232 ? 6.785 4.725 -1.987 1.00 91.25 232 PHE A CA 1
ATOM 1926 C C . PHE A 1 232 ? 6.236 5.904 -2.780 1.00 91.25 232 PHE A C 1
ATOM 1928 O O . PHE A 1 232 ? 5.593 5.724 -3.818 1.00 91.25 232 PHE A O 1
ATOM 1935 N N . TYR A 1 233 ? 6.453 7.101 -2.263 1.00 85.31 233 TYR A N 1
ATOM 1936 C CA . TYR A 1 233 ? 6.218 8.345 -2.974 1.00 85.31 233 TYR A CA 1
ATOM 1937 C C . TYR A 1 233 ? 7.368 9.302 -2.670 1.00 85.31 233 TYR A C 1
ATOM 1939 O O . TYR A 1 233 ? 7.958 9.233 -1.587 1.00 85.31 233 TYR A O 1
ATOM 1947 N N . ASP A 1 234 ? 7.633 10.198 -3.615 1.00 82.50 234 ASP A N 1
ATOM 1948 C CA . ASP A 1 234 ? 8.593 11.278 -3.431 1.00 82.50 234 ASP A CA 1
ATOM 1949 C C . ASP A 1 234 ? 7.862 12.607 -3.214 1.00 82.50 234 ASP A C 1
ATOM 1951 O O . ASP A 1 234 ? 6.673 12.686 -3.519 1.00 82.50 234 ASP A O 1
ATOM 1955 N N . LEU A 1 235 ? 8.543 13.606 -2.634 1.00 71.62 235 LEU A N 1
ATOM 1956 C CA . LEU A 1 235 ? 8.017 14.976 -2.465 1.00 71.62 235 LEU A CA 1
ATOM 1957 C C . LEU A 1 235 ? 8.635 16.011 -3.421 1.00 71.62 235 LEU A C 1
ATOM 1959 O O . LEU A 1 235 ? 8.026 17.047 -3.673 1.00 71.62 235 LEU A O 1
ATOM 1963 N N . ALA A 1 236 ? 9.874 15.791 -3.868 1.00 60.97 236 ALA A N 1
ATOM 1964 C CA . ALA A 1 236 ? 10.607 16.722 -4.738 1.00 60.97 236 ALA A CA 1
ATOM 1965 C C . ALA A 1 236 ? 11.591 16.020 -5.698 1.00 60.97 236 ALA A C 1
ATOM 1967 O O . ALA A 1 236 ? 12.371 16.680 -6.386 1.00 60.97 236 ALA A O 1
ATOM 1968 N N . GLY A 1 237 ? 11.573 14.683 -5.721 1.00 62.41 237 GLY A N 1
ATOM 1969 C CA . GLY A 1 237 ? 12.495 13.845 -6.480 1.00 62.41 237 GLY A CA 1
ATOM 1970 C C . GLY A 1 237 ? 11.988 13.526 -7.883 1.00 62.41 237 GLY A C 1
ATOM 1971 O O . GLY A 1 237 ? 11.627 14.406 -8.664 1.00 62.41 237 GLY A O 1
ATOM 1972 N N . ILE A 1 238 ? 11.950 12.237 -8.217 1.00 66.88 238 ILE A N 1
ATOM 1973 C CA . ILE A 1 238 ? 11.557 11.753 -9.544 1.00 66.88 238 ILE A CA 1
ATOM 1974 C C . ILE A 1 238 ? 10.018 11.636 -9.654 1.00 66.88 238 ILE A C 1
ATOM 1976 O O . ILE A 1 238 ? 9.483 10.665 -10.198 1.00 66.88 238 ILE A O 1
ATOM 1980 N N . GLU A 1 239 ? 9.294 12.603 -9.080 1.00 62.25 239 GLU A N 1
ATOM 1981 C CA . GLU A 1 239 ? 7.834 12.593 -8.980 1.00 62.25 239 GLU A CA 1
ATOM 1982 C C . GLU A 1 239 ? 7.191 12.403 -10.362 1.00 62.25 239 GLU A C 1
ATOM 1984 O O . GLU A 1 239 ? 7.472 13.128 -11.317 1.00 62.25 239 GLU A O 1
ATOM 1989 N N . GLY A 1 240 ? 6.338 11.384 -10.488 1.00 62.25 240 GLY A N 1
ATOM 1990 C CA . GLY A 1 240 ? 5.622 11.100 -11.732 1.00 62.25 240 GLY A CA 1
ATOM 1991 C C . GLY A 1 240 ? 6.437 10.383 -12.813 1.00 62.25 240 GLY A C 1
ATOM 1992 O O . GLY A 1 240 ? 5.888 10.070 -13.865 1.00 62.25 240 GLY A O 1
ATOM 1993 N N . MET A 1 241 ? 7.703 10.022 -12.584 1.00 71.25 241 MET A N 1
ATOM 1994 C CA . MET A 1 241 ? 8.428 9.104 -13.478 1.00 71.25 241 MET A CA 1
ATOM 1995 C C . MET A 1 241 ? 8.095 7.637 -13.166 1.00 71.25 241 MET A C 1
ATOM 1997 O O . MET A 1 241 ? 8.968 6.775 -13.033 1.00 71.25 241 MET A O 1
ATOM 2001 N N . GLU A 1 242 ? 6.804 7.341 -13.055 1.00 74.12 242 GLU A N 1
ATOM 2002 C CA . GLU A 1 242 ? 6.330 5.966 -13.050 1.00 74.12 242 GLU A CA 1
ATOM 2003 C C . GLU A 1 242 ? 6.640 5.299 -14.393 1.00 74.12 242 GLU A C 1
ATOM 2005 O O . GLU A 1 242 ? 6.678 5.942 -15.448 1.00 74.12 242 GLU A O 1
ATOM 2010 N N . TYR A 1 243 ? 6.782 3.975 -14.373 1.00 74.56 243 TYR A N 1
ATOM 2011 C CA . TYR A 1 243 ? 6.944 3.175 -15.584 1.00 74.56 243 TYR A CA 1
ATOM 2012 C C . TYR A 1 243 ? 5.895 3.502 -16.659 1.00 74.56 243 TYR A C 1
ATOM 2014 O O . TYR A 1 243 ? 6.226 3.555 -17.838 1.00 74.56 243 TYR A O 1
ATOM 2022 N N . SER A 1 244 ? 4.648 3.769 -16.266 1.00 74.75 244 SER A N 1
ATOM 2023 C CA . SER A 1 244 ? 3.551 4.124 -17.175 1.00 74.75 244 SER A CA 1
ATOM 2024 C C . SER A 1 244 ? 3.838 5.375 -18.023 1.00 74.75 244 SER A C 1
ATOM 2026 O O . SER A 1 244 ? 3.432 5.431 -19.184 1.00 74.75 244 SER A O 1
ATOM 2028 N N . ILE A 1 245 ? 4.574 6.346 -17.477 1.00 80.00 245 ILE A N 1
ATOM 2029 C CA . ILE A 1 245 ? 4.945 7.600 -18.144 1.00 80.00 245 ILE A CA 1
ATOM 2030 C C . ILE A 1 245 ? 6.290 7.453 -18.863 1.00 80.00 245 ILE A C 1
ATOM 2032 O O . ILE A 1 245 ? 6.458 7.943 -19.981 1.00 80.00 245 ILE A O 1
ATOM 2036 N N . LEU A 1 246 ? 7.247 6.743 -18.259 1.00 82.00 246 LEU A N 1
ATOM 2037 C CA . LEU A 1 246 ? 8.584 6.581 -18.831 1.00 82.00 246 LEU A CA 1
ATOM 2038 C C . LEU A 1 246 ? 8.667 5.565 -19.964 1.00 82.00 246 LEU A C 1
ATOM 2040 O O . LEU A 1 246 ? 9.491 5.740 -20.864 1.00 82.00 246 LEU A O 1
ATOM 2044 N N . ALA A 1 247 ? 7.862 4.502 -19.927 1.00 85.31 247 ALA A N 1
ATOM 2045 C CA . ALA A 1 247 ? 7.964 3.415 -20.891 1.00 85.31 247 ALA A CA 1
ATOM 2046 C C . ALA A 1 247 ? 7.809 3.910 -22.337 1.00 85.31 247 ALA A C 1
ATOM 2048 O O . ALA A 1 247 ? 8.719 3.640 -23.119 1.00 85.31 247 ALA A O 1
ATOM 2049 N N . PRO A 1 248 ? 6.799 4.728 -22.703 1.00 86.56 248 PRO A N 1
ATOM 2050 C CA . PRO A 1 248 ? 6.687 5.242 -24.069 1.00 86.56 248 PRO A CA 1
ATOM 2051 C C . PRO A 1 248 ? 7.911 6.054 -24.522 1.00 86.56 248 PRO A C 1
ATOM 2053 O O . PRO A 1 248 ? 8.363 5.927 -25.660 1.00 86.56 248 PRO A O 1
ATOM 2056 N N . ILE A 1 249 ? 8.486 6.873 -23.633 1.00 88.06 249 ILE A N 1
ATOM 2057 C CA . ILE A 1 249 ? 9.672 7.690 -23.938 1.00 88.06 249 ILE A CA 1
ATOM 2058 C C . ILE A 1 249 ? 10.885 6.785 -24.179 1.00 88.06 249 ILE A C 1
ATOM 2060 O O . ILE A 1 249 ? 11.615 6.946 -25.161 1.00 88.06 249 ILE A O 1
ATOM 2064 N N . ALA A 1 250 ? 11.086 5.810 -23.296 1.00 87.81 250 ALA A N 1
ATOM 2065 C CA . ALA A 1 250 ? 12.195 4.876 -23.377 1.00 87.81 250 ALA A CA 1
ATOM 2066 C C . ALA A 1 250 ? 12.071 3.942 -24.599 1.00 87.81 250 ALA A C 1
ATOM 2068 O O . ALA A 1 250 ? 13.068 3.663 -25.265 1.00 87.81 250 ALA A O 1
ATOM 2069 N N . GLU A 1 251 ? 10.855 3.529 -24.962 1.00 88.94 251 GLU A N 1
ATOM 2070 C CA . GLU A 1 251 ? 10.559 2.761 -26.175 1.00 88.94 251 GLU A CA 1
ATOM 2071 C C . GLU A 1 251 ? 10.934 3.526 -27.450 1.00 88.94 251 GLU A C 1
ATOM 2073 O O . GLU A 1 251 ? 11.593 2.972 -28.336 1.00 88.94 251 GLU A O 1
ATOM 2078 N N . ILE A 1 252 ? 10.584 4.815 -27.528 1.00 91.62 252 ILE A N 1
ATOM 2079 C CA . ILE A 1 252 ? 10.978 5.691 -28.642 1.00 91.62 252 ILE A CA 1
ATOM 2080 C C . ILE A 1 252 ? 12.505 5.811 -28.712 1.00 91.62 252 ILE A C 1
ATOM 2082 O O . ILE A 1 252 ? 13.088 5.681 -29.792 1.00 91.62 252 ILE A O 1
ATOM 2086 N N . ALA A 1 253 ? 13.171 6.008 -27.573 1.00 90.88 253 ALA A N 1
ATOM 2087 C CA . ALA A 1 253 ? 14.628 6.083 -27.519 1.00 90.88 253 ALA A CA 1
ATOM 2088 C C . ALA A 1 253 ? 15.290 4.775 -27.996 1.00 90.88 253 ALA A C 1
ATOM 2090 O O . ALA A 1 253 ? 16.234 4.812 -28.789 1.00 90.88 253 ALA A O 1
ATOM 2091 N N . VAL A 1 254 ? 14.762 3.615 -27.589 1.00 92.62 254 VAL A N 1
ATOM 2092 C CA . VAL A 1 254 ? 15.239 2.299 -28.045 1.00 92.62 254 VAL A CA 1
ATOM 2093 C C . VAL A 1 254 ? 15.007 2.103 -29.536 1.00 92.62 254 VAL A C 1
ATOM 2095 O O . VAL A 1 254 ? 15.878 1.553 -30.215 1.00 92.62 254 VAL A O 1
ATOM 2098 N N . LEU A 1 255 ? 13.886 2.577 -30.081 1.00 90.50 255 LEU A N 1
ATOM 2099 C CA . LEU A 1 255 ? 13.635 2.528 -31.519 1.00 90.50 255 LEU A CA 1
ATOM 2100 C C . LEU A 1 255 ? 14.685 3.335 -32.292 1.00 90.50 255 LEU A C 1
ATOM 2102 O O . LEU A 1 255 ? 15.277 2.817 -33.242 1.00 90.50 255 LEU A O 1
ATOM 2106 N N . ILE A 1 256 ? 14.966 4.567 -31.858 1.00 92.75 256 ILE A N 1
ATOM 2107 C CA . ILE A 1 256 ? 15.993 5.426 -32.465 1.00 92.75 256 ILE A CA 1
ATOM 2108 C C . ILE A 1 256 ? 17.370 4.755 -32.380 1.00 92.75 256 ILE A C 1
ATOM 2110 O O . ILE A 1 256 ? 18.071 4.649 -33.389 1.00 92.75 256 ILE A O 1
ATOM 2114 N N . LEU A 1 257 ? 17.741 4.236 -31.208 1.00 92.56 257 LEU A N 1
ATOM 2115 C CA . LEU A 1 257 ? 19.009 3.534 -31.011 1.00 92.56 257 LEU A CA 1
ATOM 2116 C C . LEU A 1 257 ? 19.124 2.299 -31.916 1.00 92.56 257 LEU A C 1
ATOM 2118 O O . LEU A 1 257 ? 20.166 2.063 -32.528 1.00 92.56 257 LEU A O 1
ATOM 2122 N N . SER A 1 258 ? 18.038 1.541 -32.058 1.00 90.75 258 SER A N 1
ATOM 2123 C CA . SER A 1 258 ? 17.982 0.357 -32.920 1.00 90.75 258 SER A CA 1
ATOM 2124 C C . SER A 1 258 ? 18.184 0.716 -34.389 1.00 90.75 258 SER A C 1
ATOM 2126 O O . SER A 1 258 ? 18.913 0.016 -35.091 1.00 90.75 258 SER A O 1
ATOM 2128 N N . LEU A 1 259 ? 17.598 1.826 -34.851 1.00 92.12 259 LEU A N 1
ATOM 2129 C CA . LEU A 1 259 ? 17.806 2.344 -36.205 1.00 92.12 259 LEU A CA 1
ATOM 2130 C C . LEU A 1 259 ? 19.270 2.740 -36.444 1.00 92.12 259 LEU A C 1
ATOM 2132 O O . LEU A 1 259 ? 19.824 2.409 -37.495 1.00 92.12 259 LEU A O 1
ATOM 2136 N N . ILE A 1 260 ? 19.914 3.388 -35.468 1.00 93.62 260 ILE A N 1
ATOM 2137 C CA . ILE A 1 260 ? 21.333 3.772 -35.546 1.00 93.62 260 ILE A CA 1
ATOM 2138 C C . ILE A 1 260 ? 22.224 2.526 -35.630 1.00 93.62 260 ILE A C 1
ATOM 2140 O O . ILE A 1 260 ? 23.027 2.405 -36.558 1.00 93.62 260 ILE A O 1
ATOM 2144 N N . ILE A 1 261 ? 22.053 1.568 -34.711 1.00 92.19 261 ILE A N 1
ATOM 2145 C CA . ILE A 1 261 ? 22.829 0.317 -34.679 1.00 92.19 261 ILE A CA 1
ATOM 2146 C C . ILE A 1 261 ? 22.644 -0.461 -35.984 1.00 92.19 261 ILE A C 1
ATOM 2148 O O . ILE A 1 261 ? 23.615 -0.935 -36.581 1.00 92.19 261 ILE A O 1
ATOM 2152 N N . PHE A 1 262 ? 21.407 -0.554 -36.468 1.00 92.62 262 PHE A N 1
ATOM 2153 C CA . PHE A 1 262 ? 21.096 -1.208 -37.729 1.00 92.62 262 PHE A CA 1
ATOM 2154 C C . PHE A 1 262 ? 21.774 -0.522 -38.926 1.00 92.62 262 PHE A C 1
ATOM 2156 O O . PHE A 1 262 ? 22.340 -1.200 -39.791 1.00 92.62 262 PHE A O 1
ATOM 2163 N N . GLY A 1 263 ? 21.762 0.814 -38.966 1.00 91.69 263 GLY A N 1
ATOM 2164 C CA . GLY A 1 263 ? 22.443 1.608 -39.988 1.00 91.69 263 GLY A CA 1
ATOM 2165 C C . GLY A 1 263 ? 23.952 1.357 -40.009 1.00 91.69 263 GLY A C 1
ATOM 2166 O O . GLY A 1 263 ? 24.513 1.066 -41.069 1.00 91.69 263 GLY A O 1
ATOM 2167 N N . ILE A 1 264 ? 24.593 1.371 -38.836 1.00 94.25 264 ILE A N 1
ATOM 2168 C CA . ILE A 1 264 ? 26.021 1.058 -38.671 1.00 94.25 264 ILE A CA 1
ATOM 2169 C C . ILE A 1 264 ? 26.318 -0.370 -39.147 1.00 94.25 264 ILE A C 1
ATOM 2171 O O . ILE A 1 264 ? 27.236 -0.584 -39.939 1.00 94.25 264 ILE A O 1
ATOM 2175 N N . TYR A 1 265 ? 25.510 -1.351 -38.738 1.00 93.69 265 TYR A N 1
ATOM 2176 C CA . TYR A 1 265 ? 25.652 -2.743 -39.165 1.00 93.69 265 TYR A CA 1
ATOM 2177 C C . TYR A 1 265 ? 25.593 -2.892 -40.695 1.00 93.69 265 TYR A C 1
ATOM 2179 O O . TYR A 1 265 ? 26.453 -3.544 -41.298 1.00 93.69 265 TYR A O 1
ATOM 2187 N N . LYS A 1 266 ? 24.619 -2.249 -41.356 1.00 92.44 266 LYS A N 1
ATOM 2188 C CA . LYS A 1 266 ? 24.509 -2.272 -42.825 1.00 92.44 266 LYS A CA 1
ATOM 2189 C C . LYS A 1 266 ? 25.686 -1.569 -43.502 1.00 92.44 266 LYS A C 1
ATOM 2191 O O . LYS A 1 266 ? 26.169 -2.074 -44.519 1.00 92.44 266 LYS A O 1
ATOM 2196 N N . LEU A 1 267 ? 26.173 -0.458 -42.943 1.00 93.38 267 LEU A N 1
ATOM 2197 C CA . LEU A 1 267 ? 27.352 0.247 -43.448 1.00 93.38 267 LEU A CA 1
ATOM 2198 C C . LEU A 1 267 ? 28.599 -0.646 -43.394 1.00 93.38 267 LEU A C 1
ATOM 2200 O O . LEU A 1 267 ? 29.286 -0.784 -44.405 1.00 93.38 267 LEU A O 1
ATOM 2204 N N . ILE A 1 268 ? 28.840 -1.324 -42.268 1.00 93.44 268 ILE A N 1
ATOM 2205 C CA . ILE A 1 268 ? 29.969 -2.253 -42.100 1.00 93.44 268 ILE A CA 1
ATOM 2206 C C . ILE A 1 268 ? 29.912 -3.380 -43.140 1.00 93.44 268 ILE A C 1
ATOM 2208 O O . ILE A 1 268 ? 30.922 -3.685 -43.775 1.00 93.44 268 ILE A O 1
ATOM 2212 N N . ILE A 1 269 ? 28.738 -3.983 -43.368 1.00 92.38 269 ILE A N 1
ATOM 2213 C CA . ILE A 1 269 ? 28.581 -5.027 -44.396 1.00 92.38 269 ILE A CA 1
ATOM 2214 C C . ILE A 1 269 ? 28.891 -4.481 -45.790 1.00 92.38 269 ILE A C 1
ATOM 2216 O O . ILE A 1 269 ? 29.556 -5.159 -46.575 1.00 92.38 269 ILE A O 1
ATOM 2220 N N . LYS A 1 270 ? 28.403 -3.278 -46.115 1.00 91.88 270 LYS A N 1
ATOM 2221 C CA . LYS A 1 270 ? 28.649 -2.649 -47.417 1.00 91.88 270 LYS A CA 1
ATOM 2222 C C . LYS A 1 270 ? 30.146 -2.415 -47.632 1.00 91.88 270 LYS A C 1
ATOM 2224 O O . LYS A 1 270 ? 30.663 -2.828 -48.663 1.00 91.88 270 LYS A O 1
ATOM 2229 N N . LEU A 1 271 ? 30.836 -1.834 -46.649 1.00 91.50 271 LEU A N 1
ATOM 2230 C CA . LEU A 1 271 ? 32.278 -1.578 -46.714 1.00 91.50 271 LEU A CA 1
ATOM 2231 C C . LEU A 1 271 ? 33.089 -2.872 -46.872 1.00 91.50 271 LEU A C 1
ATOM 2233 O O . LEU A 1 271 ? 33.985 -2.925 -47.710 1.00 91.50 271 LEU A O 1
ATOM 2237 N N . ARG A 1 272 ? 32.729 -3.944 -46.149 1.00 90.88 272 ARG A N 1
ATOM 2238 C CA . ARG A 1 272 ? 33.374 -5.261 -46.302 1.00 90.88 272 ARG A CA 1
ATOM 2239 C C . ARG A 1 272 ? 33.217 -5.817 -47.717 1.00 90.88 272 ARG A C 1
ATOM 2241 O O . ARG A 1 272 ? 34.193 -6.287 -48.286 1.00 90.88 272 ARG A O 1
ATOM 2248 N N . LYS A 1 273 ? 32.019 -5.740 -48.305 1.00 89.75 273 LYS A N 1
ATOM 2249 C CA . LYS A 1 273 ? 31.782 -6.226 -49.676 1.00 89.75 273 LYS A CA 1
ATOM 2250 C C . LYS A 1 273 ? 32.584 -5.453 -50.719 1.00 89.75 273 LYS A C 1
ATOM 2252 O O . LYS A 1 273 ? 33.143 -6.066 -51.617 1.00 89.75 273 LYS A O 1
ATOM 2257 N N . THR A 1 274 ? 32.657 -4.129 -50.596 1.00 85.56 274 THR A N 1
ATOM 2258 C CA . THR A 1 274 ? 33.438 -3.307 -51.531 1.00 85.56 274 THR A CA 1
ATOM 2259 C C . THR A 1 274 ? 34.939 -3.573 -51.402 1.00 85.56 274 THR A C 1
ATOM 2261 O O . THR A 1 274 ? 35.621 -3.637 -52.415 1.00 85.56 274 THR A O 1
ATOM 2264 N N .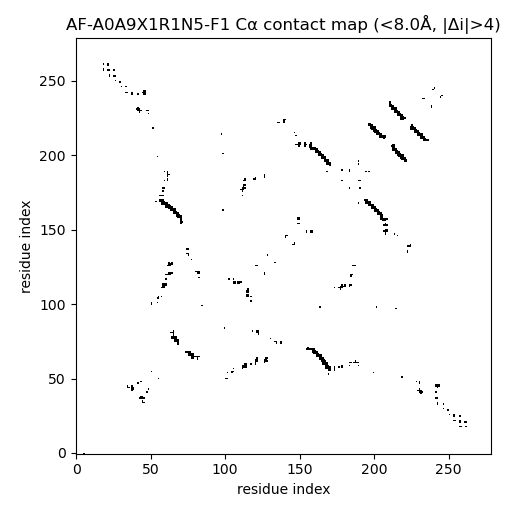 GLY A 1 275 ? 35.448 -3.787 -50.182 1.00 78.12 275 GLY A N 1
ATOM 2265 C CA . GLY A 1 275 ? 36.854 -4.142 -49.959 1.00 78.12 275 GLY A CA 1
ATOM 2266 C C . GLY A 1 275 ? 37.255 -5.484 -50.579 1.00 78.12 275 GLY A C 1
ATOM 2267 O O . GLY A 1 275 ? 38.335 -5.582 -51.143 1.00 78.12 275 GLY A O 1
ATOM 2268 N N . TYR A 1 276 ? 36.371 -6.487 -50.545 1.00 69.25 276 TYR A N 1
ATOM 2269 C CA . TYR A 1 276 ? 36.613 -7.797 -51.167 1.00 69.25 276 TYR A CA 1
ATOM 2270 C C . TYR A 1 276 ? 36.626 -7.780 -52.703 1.00 69.25 276 TYR A C 1
ATOM 2272 O O . TYR A 1 276 ? 37.214 -8.669 -53.296 1.00 69.25 276 TYR A O 1
ATOM 2280 N N . ASN A 1 277 ? 35.979 -6.806 -53.348 1.00 68.56 277 ASN A N 1
ATOM 2281 C CA . ASN A 1 277 ? 35.928 -6.721 -54.814 1.00 68.56 277 ASN A CA 1
ATOM 2282 C C . ASN A 1 277 ? 37.105 -5.937 -55.421 1.00 68.56 277 ASN A C 1
ATOM 2284 O O . ASN A 1 277 ? 37.220 -5.870 -56.641 1.00 68.56 277 ASN A O 1
ATOM 2288 N N . ASN A 1 278 ? 37.932 -5.309 -54.581 1.00 58.59 278 ASN A N 1
ATOM 2289 C CA . ASN A 1 278 ? 39.082 -4.498 -54.991 1.00 58.59 278 ASN A CA 1
ATOM 2290 C C . ASN A 1 278 ? 40.430 -5.200 -54.717 1.00 58.59 278 ASN A C 1
ATOM 2292 O O . ASN A 1 278 ? 41.474 -4.553 -54.803 1.00 58.59 278 ASN A O 1
ATOM 2296 N N . VAL A 1 279 ? 40.396 -6.489 -54.366 1.00 52.19 279 VAL A N 1
ATOM 2297 C CA . VAL A 1 279 ? 41.545 -7.400 -54.215 1.00 52.19 279 VAL A CA 1
ATOM 2298 C C . VAL A 1 279 ? 41.376 -8.522 -55.227 1.00 52.19 279 VAL A C 1
ATOM 2300 O O . VAL A 1 279 ? 42.383 -8.874 -55.873 1.00 52.19 279 VAL A O 1
#

Sequence (279 aa):
MSTAVLVAQKISSKFLTDLGKFFLPLLVILTITGYGFNKSYWGYTIKRPSVFNEVKNTNEVLSITRLEKKFDERQFKILTDSISYKKYDYLPDLYYSNFERPYLVFENMPNRGNLWRYEEVANDKNLKLSISEVNKIQTLIINSSFLESPEEGYEERGNRYDIQIVEFVTSDESNTTIVPTNKSISQRKPSLEFEDKFLLVSMKSGELSNDHYPFYEFLIKDDKIIKKQKYFYDLAGIEGMEYSILAPIAEIAVLILSLIIFGIYKLIIKLRKTGYNNV

Secondary structure (DSSP, 8-state):
--HHHHHHHHHHHHHHHHHHHHHHHHHHHHHHHHHHHHHHHHSSSSSPPPPPHHHHTEEEEEEEEEEEE-TT-SS-EE-S--------TT-S-GGG-TTTHHHHHHHT-TTSTTGGGHHHHHH-GGGSPPHHHHHHHHHHHHHTT-SPPPPTT-HHHHT-EEEEEEEEEE-TTTTT----HHHHTT-SS-SSTTPEEEEEEEEEE--SBTTBEEEEEEEEETTEEEEEEEEEE-SSSSTT--HHHHHHHHHHHHHHHHHHHHHHHHHHHHHHHHHHTT-

Solvent-accessible surface area (backbone atoms only — not comparable to full-atom values): 15532 Å² total; per-residue (Å²): 132,58,72,67,57,57,51,53,51,54,52,49,51,50,50,52,54,60,48,43,69,49,32,51,58,53,49,52,51,51,52,54,51,49,37,52,49,28,30,70,65,38,48,34,51,68,60,79,80,74,80,60,68,65,66,75,38,49,36,35,63,34,21,31,35,25,31,38,24,52,51,91,47,93,58,77,40,78,48,92,61,42,70,94,71,77,88,61,95,76,63,97,53,74,86,73,42,74,86,45,52,64,51,62,48,26,59,75,38,58,76,24,30,40,29,61,47,46,66,58,29,20,66,37,78,86,36,42,73,50,73,68,58,50,50,51,51,49,51,55,53,64,73,59,72,73,74,82,79,40,43,94,93,21,52,74,41,23,51,20,36,47,36,39,36,38,31,32,28,29,40,98,62,62,89,74,60,75,45,63,57,84,62,49,65,82,35,78,59,77,91,49,92,82,47,48,62,38,35,41,38,41,34,36,42,33,40,27,47,95,52,37,27,47,36,38,39,36,37,30,42,92,97,37,79,79,45,75,51,55,35,42,50,52,85,81,59,74,67,78,68,44,45,72,63,42,45,65,56,51,51,52,50,45,49,54,50,29,52,51,54,48,50,53,54,53,48,55,54,50,54,53,55,56,57,65,76,76,111

Nearest PDB structures (foldseek):
  6l7y-assembly1_A  TM=4.389E-01  e=1.605E+00  Trypanosoma cruzi strain CL Brener
  2own-assembly1_B  TM=4.674E-01  e=3.921E+00  Lactiplantibacillus plantarum
  5ys0-assembly3_C  TM=2.615E-01  e=9.579E+00  Saccharomyces cerevisiae S288C

Radius of gyration: 27.48 Å; Cα contacts (8 Å, |Δi|>4): 404; chains: 1; bounding box: 72×34×84 Å

Mean predicted aligned error: 7.86 Å

pLDDT: mean 85.31, std 12.9, range [42.53, 98.62]

Foldseek 3Di:
DDPVVVVVVVVVVVVCVLLCVQLVVLLVVCLVVLQVVLCVAFVHGFDDDAPDVQLLQFQAWQAKWKWKDALPGPAIHTDLQQDPDPPCPDDPDCVVVQVCRSLVSLCVVVQRACSVVVVLRSNDPVSYDDRVRRVLVSVQVVVVPPQDAADPPCSRQQSIKIKMKIKTWGDPPSPPDRQDRPPRSVHSDDSDPRIFIKIWMWMWGGDRDQQKTKIKIFIDGPSHGPDIGMTIAGDPPPHPPRCNVCSVVVSVVSSVVSVVVSVVVVVVVVVVVVVVVVD